Protein AF-0000000069434080 (afdb_homodimer)

InterPro domains:
  IPR019289 Tail assembly protein E/E' [PF10109] (4-80)

Solvent-accessible surface area (backbone atoms only — not comparable to full-atom values): 12432 Å² total; per-residue (Å²): 128,70,45,78,44,71,47,88,56,58,36,60,35,86,87,69,45,78,43,48,65,42,60,29,43,82,58,27,36,44,52,52,50,52,27,49,72,74,37,91,48,70,89,67,30,56,59,55,44,49,23,67,24,52,70,48,50,72,70,38,56,71,54,48,42,67,70,53,51,52,60,57,47,60,74,48,41,66,62,54,48,64,69,57,50,67,72,62,70,36,67,53,76,70,71,72,74,74,74,75,73,75,70,75,117,127,73,43,79,46,70,48,89,54,60,36,58,33,86,86,68,45,75,44,49,65,41,60,28,43,79,81,50,71,66,52,53,51,50,27,48,72,74,37,92,47,75,89,65,30,54,60,55,42,47,23,67,24,51,68,48,51,74,69,39,49,32,53,30,34,35,68,54,50,48,58,54,46,62,69,48,45,66,62,49,52,60,68,36,37,40,76,60,69,74,70,66,79,69,70,72,70,74,72,72,70,72,66,77,116

Nearest PDB structures (foldseek):
  4r6i-assembly1_B  TM=3.642E-01  e=3.124E+00  Bacillus anthracis str. 'Ames Ancestor'
  4r6i-assembly1_A  TM=3.628E-01  e=2.929E+00  Bacillus anthracis str. 'Ames Ancestor'

Secondary structure (DSSP, 8-state):
-PEEEEEEEEEE-TTS-EEEEEEE---BHHHHHHHHHH-S-GGGSHHHHHHHHH---HHHHHHS-HHHHHHHHGGGHHHHHHHHS--------------------/-PEEEEEEEEEE-TTS-EEEEEEE----HHHHHHHHHH-S-GGGSHHHHHHHHH---HHHHHHSBHHHHHHHHHHHHHHHHHHHS--------------------

Foldseek 3Di:
DFDKDAAPDWFAAPVRHIDGMFTFDDDDPVLVVVLCVVDVDLVSSQVSSVCVGGVDDPRRVVGGDPVRSVVSSVVCVVVSVVVPPPPPPPPPPPPPPPPPPPPPD/DWDKDAAPDWWAAPVRRIDGMFTFDDDDPVLVVVLCVVDVDLVRSQVSSVCVGGVDDPRRVVGGDPVSSVVVSVVCVVVSCVVPPPPPPPPPPPPPPPPPPPPPD

Organism: Salmonella typhimurium (strain SL1344) (NCBI:txid216597)

Radius of gyration: 25.11 Å; Cα contacts (8 Å, |Δi|>4): 231; chains: 2; bounding box: 63×58×76 Å

Sequence (210 aa):
MNEKYTLQFPFTSAAGERIDVLQLRRLKVKDMRAARRASDKPEEWDEPLMAAMTGLVTEDLAEMDLLDYQALQKRFQSMLSMATEPTATVAGNGAAGEVVSLSAQMNEKYTLQFPFTSAAGERIDVLQLRRLKVKDMRAARRASDKPEEWDEPLMAAMTGLVTEDLAEMDLLDYQALQKRFQSMLSMATEPTATVAGNGAAGEVVSLSAQ

pLDDT: mean 80.01, std 22.7, range [26.59, 98.44]

Structure (mmCIF, N/CA/C/O backbone):
data_AF-0000000069434080-model_v1
#
loop_
_entity.id
_entity.type
_entity.pdbx_description
1 polymer 'Phage tail assembly protein'
#
loop_
_atom_site.group_PDB
_atom_site.id
_atom_site.type_symbol
_atom_site.label_atom_id
_atom_site.label_alt_id
_atom_site.label_comp_id
_atom_site.label_asym_id
_atom_site.label_entity_id
_atom_site.label_seq_id
_atom_site.pdbx_PDB_ins_code
_atom_site.Cartn_x
_atom_site.Cartn_y
_atom_site.Cartn_z
_atom_site.occupancy
_atom_site.B_iso_or_equiv
_atom_site.auth_seq_id
_atom_site.auth_comp_id
_atom_site.auth_asym_id
_atom_site.auth_atom_id
_atom_site.pdbx_PDB_model_num
ATOM 1 N N . MET A 1 1 ? 12.43 -5.996 -7.754 1 60.91 1 MET A N 1
ATOM 2 C CA . MET A 1 1 ? 12.625 -7.383 -8.164 1 60.91 1 MET A CA 1
ATOM 3 C C . MET A 1 1 ? 11.516 -8.273 -7.625 1 60.91 1 MET A C 1
ATOM 5 O O . MET A 1 1 ? 10.961 -8 -6.555 1 60.91 1 MET A O 1
ATOM 9 N N . ASN A 1 2 ? 10.82 -9.016 -8.578 1 72.5 2 ASN A N 1
ATOM 10 C CA . ASN A 1 2 ? 9.812 -10.023 -8.25 1 72.5 2 ASN A CA 1
ATOM 11 C C . ASN A 1 2 ? 10.406 -11.156 -7.414 1 72.5 2 ASN A C 1
ATOM 13 O O . ASN A 1 2 ? 11.539 -11.578 -7.648 1 72.5 2 ASN A O 1
ATOM 17 N N . GLU A 1 3 ? 9.914 -11.336 -6.219 1 89.44 3 GLU A N 1
ATOM 18 C CA . GLU A 1 3 ? 10.273 -12.414 -5.305 1 89.44 3 GLU A CA 1
ATOM 19 C C . GLU A 1 3 ? 9.523 -13.695 -5.641 1 89.44 3 GLU A C 1
ATOM 21 O O . GLU A 1 3 ? 8.359 -13.656 -6.039 1 89.44 3 GLU A O 1
ATOM 26 N N . LYS A 1 4 ? 10.352 -14.789 -5.57 1 95.62 4 LYS A N 1
ATOM 27 C CA . LYS A 1 4 ? 9.727 -16.078 -5.824 1 95.62 4 LYS A CA 1
ATOM 28 C C . LYS A 1 4 ? 9.289 -16.75 -4.52 1 95.62 4 LYS A C 1
ATOM 30 O O . LYS A 1 4 ? 9.992 -16.672 -3.51 1 95.62 4 LYS A O 1
ATOM 35 N N . TYR A 1 5 ? 8.094 -17.344 -4.605 1 97.31 5 TYR A N 1
ATOM 36 C CA . TYR A 1 5 ? 7.559 -18.125 -3.494 1 97.31 5 TYR A CA 1
ATOM 37 C C . TYR A 1 5 ? 7.16 -19.516 -3.955 1 97.31 5 TYR A C 1
ATOM 39 O O . TYR A 1 5 ? 6.277 -19.672 -4.801 1 97.31 5 TYR A O 1
ATOM 47 N N . THR A 1 6 ? 7.867 -20.484 -3.383 1 98 6 THR A N 1
ATOM 48 C CA . THR A 1 6 ? 7.543 -21.875 -3.705 1 98 6 THR A CA 1
ATOM 49 C C . THR A 1 6 ? 6.41 -22.375 -2.818 1 98 6 THR A C 1
ATOM 51 O O . THR A 1 6 ? 6.531 -22.406 -1.593 1 98 6 THR A O 1
ATOM 54 N N . LEU A 1 7 ? 5.352 -22.875 -3.457 1 98.31 7 LEU A N 1
ATOM 55 C CA . LEU A 1 7 ? 4.199 -23.359 -2.715 1 98.31 7 LEU A CA 1
ATOM 56 C C . LEU A 1 7 ? 4.527 -24.672 -2.006 1 98.31 7 LEU A C 1
ATOM 58 O O . LEU A 1 7 ? 5.16 -25.562 -2.588 1 98.31 7 LEU A O 1
ATOM 62 N N . GLN A 1 8 ? 4.156 -24.719 -0.74 1 98.25 8 GLN A N 1
ATOM 63 C CA . GLN A 1 8 ? 4.258 -25.984 -0.025 1 98.25 8 GLN A CA 1
ATOM 64 C C . GLN A 1 8 ? 3.311 -27.031 -0.613 1 98.25 8 GLN A C 1
ATOM 66 O O . GLN A 1 8 ? 3.635 -28.219 -0.657 1 98.25 8 GLN A O 1
ATOM 71 N N . PHE A 1 9 ? 2.154 -26.516 -1.046 1 98.44 9 PHE A N 1
ATOM 72 C CA . PHE A 1 9 ? 1.136 -27.375 -1.641 1 98.44 9 PHE A CA 1
ATOM 73 C C . PHE A 1 9 ? 0.691 -26.828 -2.992 1 98.44 9 PHE A C 1
ATOM 75 O O . PHE A 1 9 ? -0.308 -26.109 -3.08 1 98.44 9 PHE A O 1
ATOM 82 N N . PRO A 1 10 ? 1.375 -27.359 -4.008 1 98.31 10 PRO A N 1
ATOM 83 C CA . PRO A 1 10 ? 1.009 -26.906 -5.355 1 98.31 10 PRO A CA 1
ATOM 84 C C . PRO A 1 10 ? -0.449 -27.188 -5.699 1 98.31 10 PRO A C 1
ATOM 86 O O . PRO A 1 10 ? -1.064 -28.078 -5.094 1 98.31 10 PRO A O 1
ATOM 89 N N . PHE A 1 11 ? -0.976 -26.406 -6.645 1 98.19 11 PHE A N 1
ATOM 90 C CA . PHE A 1 11 ? -2.354 -26.609 -7.078 1 98.19 11 PHE A CA 1
ATOM 91 C C . PHE A 1 11 ? -2.494 -26.359 -8.578 1 98.19 11 PHE A C 1
ATOM 93 O O . PHE A 1 11 ? -1.566 -25.875 -9.219 1 98.19 11 PHE A O 1
ATOM 100 N N . THR A 1 12 ? -3.59 -26.844 -9.109 1 97.19 12 THR A N 1
ATOM 101 C CA . THR A 1 12 ? -3.867 -26.672 -10.531 1 97.19 12 THR A CA 1
ATOM 102 C C . THR A 1 12 ? -4.812 -25.484 -10.758 1 97.19 12 THR A C 1
ATOM 104 O O . THR A 1 12 ? -5.859 -25.391 -10.109 1 97.19 12 THR A O 1
ATOM 107 N N . SER A 1 13 ? -4.391 -24.609 -11.594 1 95.62 13 SER A N 1
ATOM 108 C CA . SER A 1 13 ? -5.203 -23.453 -11.914 1 95.62 13 SER A CA 1
ATOM 109 C C . SER A 1 13 ? -6.492 -23.859 -12.625 1 95.62 13 SER A C 1
ATOM 111 O O . SER A 1 13 ? -6.648 -25.016 -13.023 1 95.62 13 SER A O 1
ATOM 113 N N . ALA A 1 14 ? -7.402 -22.859 -12.68 1 90.88 14 ALA A N 1
ATOM 114 C CA . ALA A 1 14 ? -8.648 -23.078 -13.406 1 90.88 14 ALA A CA 1
ATOM 115 C C . ALA A 1 14 ? -8.383 -23.422 -14.867 1 90.88 14 ALA A C 1
ATOM 117 O O . ALA A 1 14 ? -9.188 -24.094 -15.516 1 90.88 14 ALA A O 1
ATOM 118 N N . ALA A 1 15 ? -7.242 -23.078 -15.422 1 91.75 15 ALA A N 1
ATOM 119 C CA . ALA A 1 15 ? -6.859 -23.344 -16.812 1 91.75 15 ALA A CA 1
ATOM 120 C C . ALA A 1 15 ? -6.188 -24.703 -16.953 1 91.75 15 ALA A C 1
ATOM 122 O O . ALA A 1 15 ? -5.758 -25.094 -18.031 1 91.75 15 ALA A O 1
ATOM 123 N N . GLY A 1 16 ? -6.02 -25.406 -15.891 1 93.81 16 GLY A N 1
ATOM 124 C CA . GLY A 1 16 ? -5.453 -26.75 -15.922 1 93.81 16 GLY A CA 1
ATOM 125 C C . GLY A 1 16 ? -3.943 -26.766 -15.773 1 93.81 16 GLY A C 1
ATOM 126 O O . GLY A 1 16 ? -3.303 -27.797 -15.969 1 93.81 16 GLY A O 1
ATOM 127 N N . GLU A 1 17 ? -3.406 -25.641 -15.484 1 94.88 17 GLU A N 1
ATOM 128 C CA . GLU A 1 17 ? -1.961 -25.531 -15.312 1 94.88 17 GLU A CA 1
ATOM 129 C C . GLU A 1 17 ? -1.563 -25.734 -13.852 1 94.88 17 GLU A C 1
ATOM 131 O O . GLU A 1 17 ? -2.16 -25.156 -12.953 1 94.88 17 GLU A O 1
ATOM 136 N N . ARG A 1 18 ? -0.499 -26.516 -13.703 1 97.38 18 ARG A N 1
ATOM 137 C CA . ARG A 1 18 ? 0.023 -26.719 -12.359 1 97.38 18 ARG A CA 1
ATOM 138 C C . ARG A 1 18 ? 0.888 -25.547 -11.922 1 97.38 18 ARG A C 1
ATOM 140 O O . ARG A 1 18 ? 1.773 -25.109 -12.664 1 97.38 18 ARG A O 1
ATOM 147 N N . ILE A 1 19 ? 0.59 -25.062 -10.719 1 97.62 19 ILE A N 1
ATOM 148 C CA . ILE A 1 19 ? 1.344 -23.953 -10.172 1 97.62 19 ILE A CA 1
ATOM 149 C C . ILE A 1 19 ? 2.121 -24.406 -8.938 1 97.62 19 ILE A C 1
ATOM 151 O O . ILE A 1 19 ? 1.525 -24.781 -7.922 1 97.62 19 ILE A O 1
ATOM 155 N N . ASP A 1 20 ? 3.48 -24.297 -8.992 1 97.94 20 ASP A N 1
ATOM 156 C CA . ASP A 1 20 ? 4.367 -24.719 -7.906 1 97.94 20 ASP A CA 1
ATOM 157 C C . ASP A 1 20 ? 5.07 -23.516 -7.277 1 97.94 20 ASP A C 1
ATOM 159 O O . ASP A 1 20 ? 5.465 -23.562 -6.109 1 97.94 20 ASP A O 1
ATOM 163 N N . VAL A 1 21 ? 5.309 -22.562 -8.164 1 97.69 21 VAL A N 1
ATOM 164 C CA . VAL A 1 21 ? 6.055 -21.375 -7.758 1 97.69 21 VAL A CA 1
ATOM 165 C C . VAL A 1 21 ? 5.297 -20.109 -8.172 1 97.69 21 VAL A C 1
ATOM 167 O O . VAL A 1 21 ? 4.754 -20.047 -9.273 1 97.69 21 VAL A O 1
ATOM 170 N N . LEU A 1 22 ? 5.262 -19.172 -7.281 1 97.19 22 LEU A N 1
ATOM 171 C CA . LEU A 1 22 ? 4.656 -17.875 -7.574 1 97.19 22 LEU A CA 1
ATOM 172 C C . LEU A 1 22 ? 5.723 -16.797 -7.699 1 97.19 22 LEU A C 1
ATOM 174 O O . LEU A 1 22 ? 6.691 -16.781 -6.941 1 97.19 22 LEU A O 1
ATOM 178 N N . GLN A 1 23 ? 5.543 -15.992 -8.625 1 96.5 23 GLN A N 1
ATOM 179 C CA . GLN A 1 23 ? 6.309 -14.75 -8.703 1 96.5 23 GLN A CA 1
ATOM 180 C C . GLN A 1 23 ? 5.566 -13.609 -8.016 1 96.5 23 GLN A C 1
ATOM 182 O O . GLN A 1 23 ? 4.504 -13.18 -8.477 1 96.5 23 GLN A O 1
ATOM 187 N N . LEU A 1 24 ? 6.105 -13.109 -6.996 1 96.44 24 LEU A N 1
ATOM 188 C CA . LEU A 1 24 ? 5.43 -12.102 -6.184 1 96.44 24 LEU A CA 1
ATOM 189 C C . LEU A 1 24 ? 5.926 -10.703 -6.535 1 96.44 24 LEU A C 1
ATOM 191 O O . LEU A 1 24 ? 7.117 -10.5 -6.766 1 96.44 24 LEU A O 1
ATOM 195 N N . ARG A 1 25 ? 5.031 -9.867 -6.609 1 94.31 25 ARG A N 1
ATOM 196 C CA . ARG A 1 25 ? 5.418 -8.461 -6.734 1 94.31 25 ARG A CA 1
ATOM 197 C C . ARG A 1 25 ? 5.059 -7.68 -5.477 1 94.31 25 ARG A C 1
ATOM 199 O O . ARG A 1 25 ? 4.16 -8.078 -4.73 1 94.31 25 ARG A O 1
ATOM 206 N N . ARG A 1 26 ? 5.762 -6.594 -5.309 1 93.12 26 ARG A N 1
ATOM 207 C CA . ARG A 1 26 ? 5.449 -5.703 -4.195 1 93.12 26 ARG A CA 1
ATOM 208 C C . ARG A 1 26 ? 4.164 -4.926 -4.461 1 93.12 26 ARG A C 1
ATOM 210 O O . ARG A 1 26 ? 3.816 -4.664 -5.613 1 93.12 26 ARG A O 1
ATOM 217 N N . LEU A 1 27 ? 3.512 -4.594 -3.352 1 94.69 27 LEU A N 1
ATOM 218 C CA . LEU A 1 27 ? 2.281 -3.818 -3.469 1 94.69 27 LEU A CA 1
ATOM 219 C C . LEU A 1 27 ? 2.58 -2.324 -3.516 1 94.69 27 LEU A C 1
ATOM 221 O O . LEU A 1 27 ? 3.512 -1.852 -2.857 1 94.69 27 LEU A O 1
ATOM 225 N N . LYS A 1 28 ? 1.826 -1.697 -4.242 1 94.56 28 LYS A N 1
ATOM 226 C CA . LYS A 1 28 ? 1.889 -0.244 -4.367 1 94.56 28 LYS A CA 1
ATOM 227 C C . LYS A 1 28 ? 0.64 0.413 -3.787 1 94.56 28 LYS A C 1
ATOM 229 O O . LYS A 1 28 ? -0.339 -0.269 -3.477 1 94.56 28 LYS A O 1
ATOM 234 N N . VAL A 1 29 ? 0.696 1.71 -3.676 1 94 29 VAL A N 1
ATOM 235 C CA . VAL A 1 29 ? -0.422 2.475 -3.133 1 94 29 VAL A CA 1
ATOM 236 C C . VAL A 1 29 ? -1.667 2.244 -3.986 1 94 29 VAL A C 1
ATOM 238 O O . VAL A 1 29 ? -2.775 2.121 -3.457 1 94 29 VAL A O 1
ATOM 241 N N . LYS A 1 30 ? -1.468 2.047 -5.27 1 94.88 30 LYS A N 1
ATOM 242 C CA . LYS A 1 30 ? -2.617 1.854 -6.152 1 94.88 30 LYS A CA 1
ATOM 243 C C . LYS A 1 30 ? -3.316 0.529 -5.859 1 94.88 30 LYS A C 1
ATOM 245 O O . LYS A 1 30 ? -4.523 0.398 -6.074 1 94.88 30 LYS A O 1
ATOM 250 N N . ASP A 1 31 ? -2.562 -0.44 -5.383 1 94.94 31 ASP A N 1
ATOM 251 C CA . ASP A 1 31 ? -3.17 -1.715 -5.016 1 94.94 31 ASP A CA 1
ATOM 252 C C . ASP A 1 31 ? -4.098 -1.556 -3.812 1 94.94 31 ASP A C 1
ATOM 254 O O . ASP A 1 31 ? -5.191 -2.123 -3.785 1 94.94 31 ASP A O 1
ATOM 258 N N . MET A 1 32 ? -3.662 -0.715 -2.875 1 92.25 32 MET A N 1
ATOM 259 C CA . MET A 1 32 ? -4.484 -0.416 -1.705 1 92.25 32 MET A CA 1
ATOM 260 C C . MET A 1 32 ? -5.703 0.415 -2.094 1 92.25 32 MET A C 1
ATOM 262 O O . MET A 1 32 ? -6.809 0.162 -1.616 1 92.25 32 MET A O 1
ATOM 266 N N . ARG A 1 33 ? -5.504 1.363 -2.998 1 91.62 33 ARG A N 1
ATOM 267 C CA . ARG A 1 33 ? -6.605 2.178 -3.498 1 91.62 33 ARG A CA 1
ATOM 268 C C . ARG A 1 33 ? -7.676 1.31 -4.152 1 91.62 33 ARG A C 1
ATOM 270 O O . ARG A 1 33 ? -8.867 1.508 -3.926 1 91.62 33 ARG A O 1
ATOM 277 N N . ALA A 1 34 ? -7.227 0.408 -4.918 1 94.88 34 ALA A N 1
ATOM 278 C CA . ALA A 1 34 ? -8.148 -0.484 -5.617 1 94.88 34 ALA A CA 1
ATOM 279 C C . ALA A 1 34 ? -8.938 -1.338 -4.629 1 94.88 34 ALA A C 1
ATOM 281 O O . ALA A 1 34 ? -10.148 -1.512 -4.781 1 94.88 34 ALA A O 1
ATOM 282 N N . ALA A 1 35 ? -8.242 -1.836 -3.611 1 92.75 35 ALA A N 1
ATOM 283 C CA . ALA A 1 35 ? -8.914 -2.633 -2.588 1 92.75 35 ALA A CA 1
ATOM 284 C C . ALA A 1 35 ? -9.953 -1.802 -1.84 1 92.75 35 ALA A C 1
ATOM 286 O O . ALA A 1 35 ? -11.086 -2.252 -1.628 1 92.75 35 ALA A O 1
ATOM 287 N N . ARG A 1 36 ? -9.578 -0.562 -1.553 1 88.56 36 ARG A N 1
ATOM 288 C CA . ARG A 1 36 ? -10.461 0.334 -0.815 1 88.56 36 ARG A CA 1
ATOM 289 C C . ARG A 1 36 ? -11.664 0.737 -1.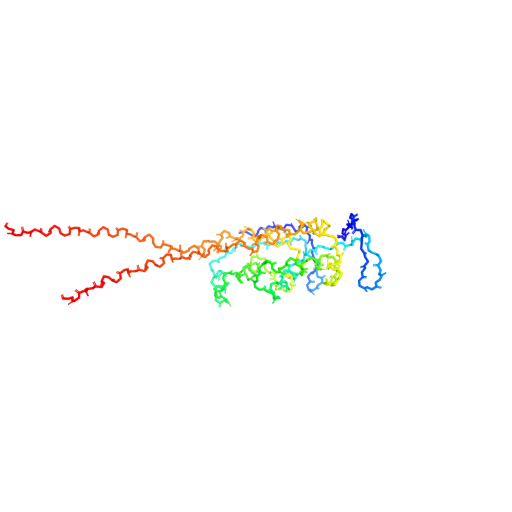663 1 88.56 36 ARG A C 1
ATOM 291 O O . ARG A 1 36 ? -12.766 0.927 -1.14 1 88.56 36 ARG A O 1
ATOM 298 N N . ARG A 1 37 ? -11.445 0.877 -2.92 1 92.38 37 ARG A N 1
ATOM 299 C CA . ARG A 1 37 ? -12.531 1.229 -3.828 1 92.38 37 ARG A CA 1
ATOM 300 C C . ARG A 1 37 ? -13.531 0.085 -3.959 1 92.38 37 ARG A C 1
ATOM 302 O O . ARG A 1 37 ? -14.734 0.317 -4.105 1 92.38 37 ARG A O 1
ATOM 309 N N . ALA A 1 38 ? -13.023 -1.08 -3.873 1 92.94 38 ALA A N 1
ATOM 310 C CA . ALA A 1 38 ? -13.859 -2.264 -4.051 1 92.94 38 ALA A CA 1
ATOM 311 C C . ALA A 1 38 ? -14.742 -2.504 -2.826 1 92.94 38 ALA A C 1
ATOM 313 O O . ALA A 1 38 ? -15.844 -3.049 -2.943 1 92.94 38 ALA A O 1
ATOM 314 N N . SER A 1 39 ? -14.25 -2.094 -1.646 1 90.62 39 SER A N 1
ATOM 315 C CA . SER A 1 39 ? -15 -2.289 -0.413 1 90.62 39 SER A CA 1
ATOM 316 C C . SER A 1 39 ? -14.547 -1.324 0.675 1 90.62 39 SER A C 1
ATOM 318 O O . SER A 1 39 ? -13.352 -1.038 0.795 1 90.62 39 SER A O 1
ATOM 320 N N . ASP A 1 40 ? -15.508 -0.977 1.527 1 83.38 40 ASP A N 1
ATOM 321 C CA . ASP A 1 40 ? -15.156 -0.134 2.666 1 83.38 40 ASP A CA 1
ATOM 322 C C . ASP A 1 40 ? -14.805 -0.979 3.889 1 83.38 40 ASP A C 1
ATOM 324 O O . ASP A 1 40 ? -14.477 -0.441 4.949 1 83.38 40 ASP A O 1
ATOM 328 N N . LYS A 1 41 ? -14.859 -2.264 3.752 1 85.31 41 LYS A N 1
ATOM 329 C CA . LYS A 1 41 ? -14.578 -3.186 4.848 1 85.31 41 LYS A CA 1
ATOM 330 C C . LYS A 1 41 ? -13.164 -3.758 4.738 1 85.31 41 LYS A C 1
ATOM 332 O O . LYS A 1 41 ? -12.906 -4.633 3.906 1 85.31 41 LYS A O 1
ATOM 337 N N . PRO A 1 42 ? -12.312 -3.416 5.68 1 85.31 42 PRO A N 1
ATOM 338 C CA . PRO A 1 42 ? -10.914 -3.855 5.625 1 85.31 42 PRO A CA 1
ATOM 339 C C . PRO A 1 42 ? -10.781 -5.375 5.555 1 85.31 42 PRO A C 1
ATO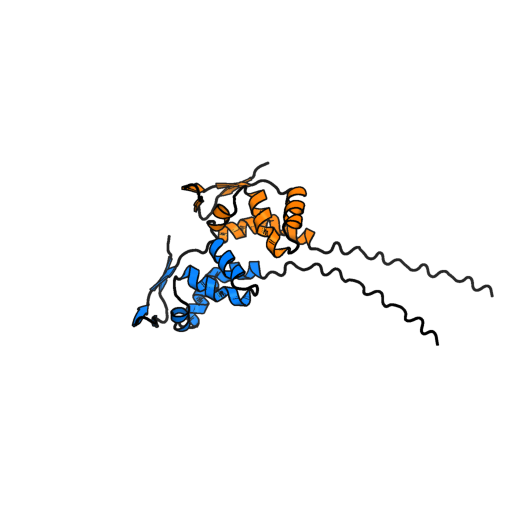M 341 O O . PRO A 1 42 ? -9.828 -5.887 4.949 1 85.31 42 PRO A O 1
ATOM 344 N N . GLU A 1 43 ? -11.789 -6.07 6.203 1 85.5 43 GLU A N 1
ATOM 345 C CA . GLU A 1 43 ? -11.719 -7.527 6.203 1 85.5 43 GLU A CA 1
ATOM 346 C C . GLU A 1 43 ? -11.859 -8.094 4.793 1 85.5 43 GLU A C 1
ATOM 348 O O . GLU A 1 43 ? -11.523 -9.25 4.543 1 85.5 43 GLU A O 1
ATOM 353 N N . GLU A 1 44 ? -12.273 -7.262 3.844 1 91.19 44 GLU A N 1
ATOM 354 C CA . GLU A 1 44 ? -12.508 -7.711 2.475 1 91.19 44 GLU A CA 1
ATOM 355 C C . GLU A 1 44 ? -11.344 -7.352 1.565 1 91.19 44 GLU A C 1
ATOM 357 O O . GLU A 1 44 ? -11.328 -7.723 0.39 1 91.19 44 GLU A O 1
ATOM 362 N N . TRP A 1 45 ? -10.281 -6.719 2.104 1 91.31 45 TRP A N 1
ATOM 363 C CA . TRP A 1 45 ? -9.188 -6.223 1.267 1 91.31 45 TRP A CA 1
ATOM 364 C C . TRP A 1 45 ? -8.141 -7.305 1.04 1 91.31 45 TRP A C 1
ATOM 366 O O . TRP A 1 45 ? -7.309 -7.191 0.136 1 91.31 45 TRP A O 1
ATOM 376 N N . ASP A 1 46 ? -8.18 -8.328 1.82 1 92.06 46 ASP A N 1
ATOM 377 C CA . ASP A 1 46 ? -7.125 -9.336 1.786 1 92.06 46 ASP A CA 1
ATOM 378 C C . ASP A 1 46 ? -7.02 -9.969 0.401 1 92.06 46 ASP A C 1
ATOM 380 O O . ASP A 1 46 ? -5.938 -10 -0.193 1 92.06 46 ASP A O 1
ATOM 384 N N . GLU A 1 47 ? -8.133 -10.398 -0.14 1 94.06 47 GLU A N 1
ATOM 385 C CA . GLU A 1 47 ? -8.078 -11.164 -1.384 1 94.06 47 GLU A CA 1
ATOM 386 C C . GLU A 1 47 ? -7.645 -10.281 -2.553 1 94.06 47 GLU A C 1
ATOM 388 O O . GLU A 1 47 ? -6.762 -10.656 -3.324 1 94.06 47 GLU A O 1
ATOM 393 N N . PRO A 1 48 ? -8.211 -9.086 -2.721 1 95.44 48 PRO A N 1
ATOM 394 C CA . PRO A 1 48 ? -7.699 -8.242 -3.807 1 95.44 48 PRO A CA 1
ATOM 395 C C . PRO A 1 48 ? -6.203 -7.957 -3.682 1 95.44 48 PRO A C 1
ATOM 397 O O . PRO A 1 48 ? -5.496 -7.902 -4.691 1 95.44 48 PRO A O 1
ATOM 400 N N . LEU A 1 49 ? -5.719 -7.75 -2.529 1 95.38 49 LEU A N 1
ATOM 401 C CA . LEU A 1 49 ? -4.297 -7.496 -2.32 1 95.38 49 LEU A CA 1
ATOM 402 C C . LEU A 1 49 ? -3.471 -8.742 -2.613 1 95.38 49 LEU A C 1
ATOM 404 O O . LEU A 1 49 ? -2.387 -8.656 -3.193 1 95.38 49 LEU A O 1
ATOM 408 N N . MET A 1 50 ? -4.055 -9.883 -2.191 1 96.75 50 MET A N 1
ATOM 409 C CA . MET A 1 50 ? -3.416 -11.148 -2.518 1 96.75 50 MET A CA 1
ATOM 410 C C . MET A 1 50 ? -3.314 -11.336 -4.027 1 96.75 50 MET A C 1
ATOM 412 O O . MET A 1 50 ? -2.266 -11.727 -4.543 1 96.75 50 MET A O 1
ATOM 416 N N . ALA A 1 51 ? -4.363 -11.031 -4.652 1 97.19 51 ALA A N 1
ATOM 417 C CA . ALA A 1 51 ? -4.383 -11.133 -6.109 1 97.19 51 ALA A CA 1
ATOM 418 C C . ALA A 1 51 ? -3.354 -10.195 -6.738 1 97.19 51 ALA A C 1
ATOM 420 O O . ALA A 1 51 ? -2.635 -10.586 -7.664 1 97.19 51 ALA A O 1
ATOM 421 N N . ALA A 1 52 ? -3.314 -9 -6.273 1 96.19 52 ALA A N 1
ATOM 422 C CA . ALA A 1 52 ? -2.371 -8.016 -6.793 1 96.19 52 ALA A CA 1
ATOM 423 C C . ALA A 1 52 ? -0.93 -8.484 -6.605 1 96.19 52 ALA A C 1
ATOM 425 O O . ALA A 1 52 ? -0.096 -8.32 -7.5 1 96.19 52 ALA A O 1
ATOM 426 N N . MET A 1 53 ? -0.618 -9.039 -5.488 1 96.06 53 MET A N 1
ATOM 427 C CA . MET A 1 53 ? 0.731 -9.484 -5.148 1 96.06 53 MET A CA 1
ATOM 428 C C . MET A 1 53 ? 1.128 -10.695 -5.977 1 96.06 53 MET A C 1
ATOM 430 O O . MET A 1 53 ? 2.273 -10.805 -6.418 1 96.06 53 MET A O 1
ATOM 434 N N . THR A 1 54 ? 0.135 -11.57 -6.203 1 97 54 THR A N 1
ATOM 435 C CA . THR A 1 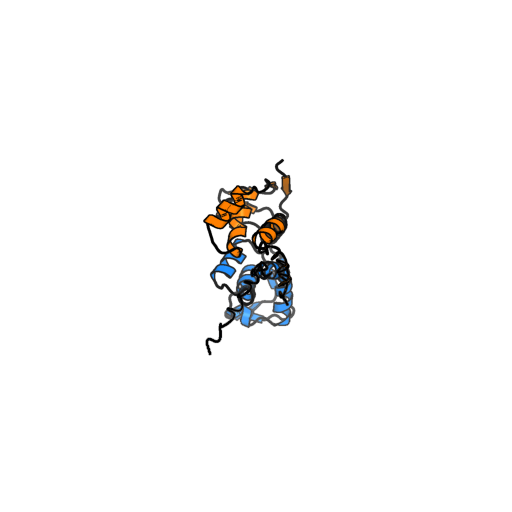54 ? 0.46 -12.859 -6.801 1 97 54 THR A CA 1
ATOM 436 C C . THR A 1 54 ? 0.176 -12.852 -8.297 1 97 54 THR A C 1
ATOM 438 O O . THR A 1 54 ? 0.694 -13.688 -9.039 1 97 54 THR A O 1
ATOM 441 N N . GLY A 1 55 ? -0.764 -12.055 -8.75 1 96.19 55 GLY A N 1
ATOM 442 C CA . GLY A 1 55 ? -1.232 -12.062 -10.125 1 96.19 55 GLY A CA 1
ATOM 443 C C . GLY A 1 55 ? -2.28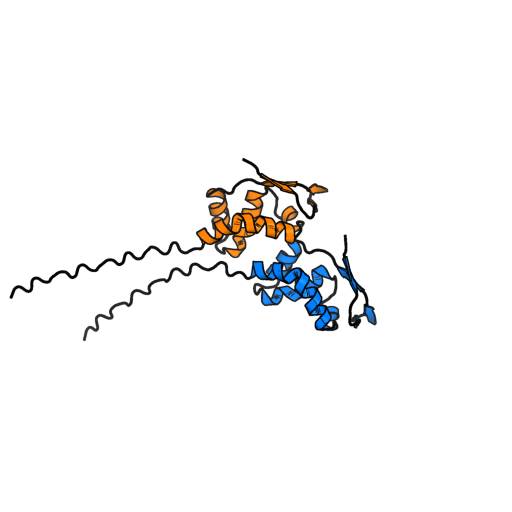7 -13.125 -10.391 1 96.19 55 GLY A C 1
ATOM 444 O O . GLY A 1 55 ? -2.703 -13.312 -11.539 1 96.19 55 GLY A O 1
ATOM 445 N N . LEU A 1 56 ? -2.707 -13.766 -9.367 1 96.31 56 LEU A N 1
ATOM 446 C CA . LEU A 1 56 ? -3.695 -14.82 -9.539 1 96.31 56 LEU A CA 1
ATOM 447 C C . LEU A 1 56 ? -5.105 -14.25 -9.57 1 96.31 56 LEU A C 1
ATOM 449 O O . LEU A 1 56 ? -5.383 -13.227 -8.938 1 96.31 56 LEU A O 1
ATOM 453 N N . VAL A 1 57 ? -5.969 -14.945 -10.297 1 95.56 57 VAL A N 1
ATOM 454 C CA . VAL A 1 57 ? -7.383 -14.602 -10.297 1 95.56 57 VAL A CA 1
ATOM 455 C C . VAL A 1 57 ? -8.078 -15.258 -9.109 1 95.56 57 VAL A C 1
ATOM 457 O O . VAL A 1 57 ? -7.52 -16.172 -8.484 1 95.56 57 VAL A O 1
ATOM 460 N N . THR A 1 58 ? -9.258 -14.781 -8.812 1 95.44 58 THR A N 1
ATOM 461 C CA . THR A 1 58 ? -10.031 -15.25 -7.668 1 95.44 58 THR A CA 1
ATOM 462 C C . THR A 1 58 ? -10.219 -16.766 -7.723 1 95.44 58 THR A C 1
ATOM 464 O O . THR A 1 58 ? -10.109 -17.438 -6.699 1 95.44 58 THR A O 1
ATOM 467 N N . GLU A 1 59 ? -10.477 -17.297 -8.898 1 95.56 59 GLU A N 1
ATOM 468 C CA . GLU A 1 59 ? -10.695 -18.734 -9.086 1 95.56 59 GLU A CA 1
ATOM 469 C C . GLU A 1 59 ? -9.453 -19.531 -8.719 1 95.56 59 GLU A C 1
ATOM 471 O O . GLU A 1 59 ? -9.562 -20.594 -8.109 1 95.56 59 GLU A O 1
ATOM 476 N N . ASP A 1 60 ? -8.32 -19 -9.109 1 97.31 60 ASP A N 1
ATOM 477 C CA . AS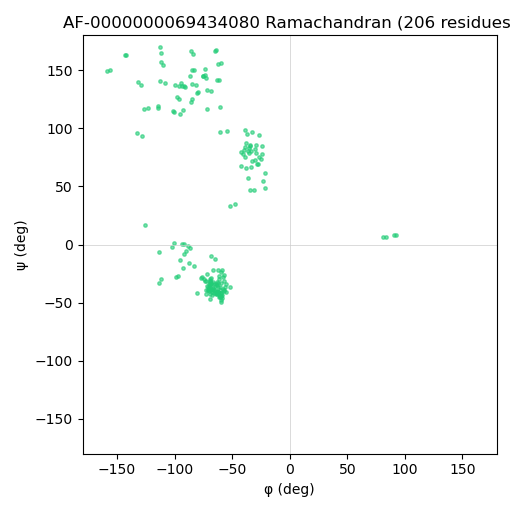P A 1 60 ? -7.078 -19.672 -8.781 1 97.31 60 ASP A CA 1
ATOM 478 C C . ASP A 1 60 ? -6.77 -19.562 -7.285 1 97.31 60 ASP A C 1
ATOM 480 O O . ASP A 1 60 ? -6.328 -20.531 -6.664 1 97.31 60 ASP A O 1
ATOM 484 N N . LEU A 1 61 ? -7.102 -18.422 -6.727 1 97.12 61 LEU A N 1
ATOM 485 C CA . LEU A 1 61 ? -6.875 -18.234 -5.301 1 97.12 61 LEU A CA 1
ATOM 486 C C . LEU A 1 61 ? -7.715 -19.203 -4.477 1 97.12 61 LEU A C 1
ATOM 488 O O . LEU A 1 61 ? -7.258 -19.703 -3.443 1 97.12 61 LEU A O 1
ATOM 492 N N . ALA A 1 62 ? -8.875 -19.5 -4.953 1 96.06 62 ALA A N 1
ATOM 493 C CA . ALA A 1 62 ? -9.789 -20.406 -4.254 1 96.06 62 ALA A CA 1
ATOM 494 C C . ALA A 1 62 ? -9.234 -21.828 -4.207 1 96.06 62 ALA A C 1
ATOM 496 O O . ALA A 1 62 ? -9.609 -22.609 -3.336 1 96.06 62 ALA A O 1
ATOM 497 N N . GLU A 1 63 ? -8.312 -22.156 -5.141 1 96.75 63 GLU A N 1
ATOM 498 C CA . GLU A 1 63 ? -7.75 -23.5 -5.25 1 96.75 63 GLU A CA 1
ATOM 499 C C . GLU A 1 63 ? -6.473 -23.641 -4.426 1 96.75 63 GLU A C 1
ATOM 501 O O . GLU A 1 63 ? -5.965 -24.75 -4.238 1 96.75 63 GLU A O 1
ATOM 506 N N . MET A 1 64 ? -6.008 -22.469 -3.908 1 97.44 64 MET A N 1
ATOM 507 C CA . MET A 1 64 ? -4.758 -22.5 -3.15 1 97.44 64 MET A CA 1
ATOM 508 C C . MET A 1 64 ? -4.965 -23.141 -1.782 1 97.44 64 MET A C 1
ATOM 510 O O . MET A 1 64 ? -5.996 -22.922 -1.142 1 97.44 64 MET A O 1
ATOM 514 N N . ASP A 1 65 ? -3.936 -23.844 -1.348 1 97.94 65 ASP A N 1
ATOM 515 C CA . ASP A 1 65 ? -3.967 -24.391 0.005 1 97.94 65 ASP A CA 1
ATOM 516 C C . ASP A 1 65 ? -4.023 -23.281 1.048 1 97.94 65 ASP A C 1
ATOM 518 O O . ASP A 1 65 ? -3.324 -22.266 0.925 1 97.94 65 ASP A O 1
ATOM 522 N N . LEU A 1 66 ? -4.785 -23.531 2.064 1 97.25 66 LEU A N 1
ATOM 523 C CA . LEU A 1 66 ? -5.02 -22.531 3.094 1 97.25 66 LEU A CA 1
ATOM 524 C C . LEU A 1 66 ? -3.719 -22.172 3.807 1 97.25 66 LEU A C 1
ATOM 526 O O . LEU A 1 66 ? -3.504 -21.016 4.16 1 97.25 66 LEU A O 1
ATOM 530 N N . LEU A 1 67 ? -2.787 -23.047 4.023 1 97.62 67 LEU A N 1
ATOM 531 C CA . LEU A 1 67 ? -1.53 -22.766 4.707 1 97.62 67 LEU A CA 1
ATOM 532 C C . LEU A 1 67 ? -0.642 -21.859 3.857 1 97.62 67 LEU A C 1
ATOM 534 O O . LEU A 1 67 ? -0.011 -20.938 4.375 1 97.62 67 LEU A O 1
ATOM 538 N N . ASP A 1 68 ? -0.594 -22.141 2.561 1 98.12 68 ASP A N 1
ATOM 539 C CA . ASP A 1 68 ? 0.153 -21.281 1.652 1 98.12 68 ASP A CA 1
ATOM 540 C C . ASP A 1 68 ? -0.46 -19.891 1.596 1 98.12 68 ASP A C 1
ATOM 542 O O . ASP A 1 68 ? 0.26 -18.891 1.613 1 98.12 68 ASP A O 1
ATOM 546 N N . TYR A 1 69 ? -1.805 -19.859 1.57 1 97.44 69 TYR A N 1
ATOM 547 C CA . TYR A 1 69 ? -2.512 -18.578 1.563 1 97.44 69 TYR A CA 1
ATOM 548 C C . TYR A 1 69 ? -2.156 -17.75 2.793 1 97.44 69 TYR A C 1
ATOM 550 O O . TYR A 1 69 ? -1.845 -16.562 2.68 1 97.44 69 TYR A O 1
ATOM 558 N N . GLN A 1 70 ? -2.172 -18.375 3.943 1 95.81 70 GLN A N 1
ATOM 559 C CA . GLN A 1 70 ? -1.89 -17.688 5.195 1 95.81 70 GLN A CA 1
ATOM 560 C C . GLN A 1 70 ? -0.439 -17.219 5.25 1 95.81 70 GLN A C 1
ATOM 562 O O . GLN A 1 70 ? -0.153 -16.125 5.754 1 95.81 70 GLN A O 1
ATOM 567 N N . ALA A 1 71 ? 0.473 -18.016 4.723 1 95.5 71 ALA A N 1
ATOM 568 C CA . ALA A 1 71 ? 1.88 -17.625 4.672 1 95.5 71 ALA A CA 1
ATOM 569 C C . ALA A 1 71 ? 2.072 -16.359 3.84 1 95.5 71 ALA A C 1
ATOM 571 O O . ALA A 1 71 ? 2.824 -15.461 4.227 1 95.5 71 ALA A O 1
ATOM 572 N N . LEU A 1 72 ? 1.352 -16.297 2.707 1 95.69 72 LEU A N 1
ATOM 573 C CA . LEU A 1 72 ? 1.431 -15.148 1.826 1 95.69 72 LEU A CA 1
ATOM 574 C C . LEU A 1 72 ? 0.741 -13.938 2.453 1 95.69 72 LEU A C 1
ATOM 576 O O . LEU A 1 72 ? 1.206 -12.805 2.305 1 95.69 72 LEU A O 1
ATOM 580 N N . GLN A 1 73 ? -0.343 -14.195 3.168 1 93.31 73 GLN A N 1
ATOM 581 C CA . GLN A 1 73 ? -1.099 -13.117 3.807 1 93.31 73 GLN A CA 1
ATOM 582 C C . GLN A 1 73 ? -0.247 -12.383 4.836 1 93.31 73 GLN A C 1
ATOM 584 O O . GLN A 1 73 ? -0.398 -11.172 5.027 1 93.31 73 GLN A O 1
ATOM 589 N N . LYS A 1 74 ? 0.648 -13.055 5.508 1 91.56 74 LYS A N 1
ATOM 590 C CA . LYS A 1 74 ? 1.506 -12.469 6.531 1 91.56 74 LYS A CA 1
ATOM 591 C C . LYS A 1 74 ? 2.408 -11.391 5.941 1 91.56 74 LYS A C 1
ATOM 593 O O . LYS A 1 74 ? 2.805 -10.453 6.637 1 91.56 74 LYS A O 1
ATOM 598 N N . ARG A 1 75 ? 2.586 -11.484 4.676 1 86 75 ARG A N 1
ATOM 599 C CA . ARG A 1 75 ? 3.496 -10.562 4 1 86 75 ARG A CA 1
ATOM 600 C C . ARG A 1 75 ? 2.9 -9.164 3.92 1 86 75 ARG A C 1
ATOM 602 O O . ARG A 1 75 ? 3.631 -8.18 3.793 1 86 75 ARG A O 1
ATOM 609 N N . PHE A 1 76 ? 1.603 -9.102 3.953 1 83.56 76 PHE A N 1
ATOM 610 C CA . PHE A 1 76 ? 1.017 -7.773 3.857 1 83.56 76 PHE A CA 1
ATOM 611 C C . PHE A 1 76 ? 0.078 -7.508 5.027 1 83.56 76 PHE A C 1
ATOM 613 O O . PHE A 1 76 ? -0.727 -6.574 4.988 1 83.56 76 PHE A O 1
ATOM 620 N N . GLN A 1 77 ? 0.173 -8.266 6.051 1 83.75 77 GLN A N 1
ATOM 621 C CA . GLN A 1 77 ? -0.698 -8.125 7.215 1 83.75 77 GLN A CA 1
ATOM 622 C C . GLN A 1 77 ? -0.495 -6.777 7.898 1 83.75 77 GLN A C 1
ATOM 624 O O . GLN A 1 77 ? -1.452 -6.168 8.383 1 83.75 77 GLN A O 1
ATOM 629 N N . SER A 1 78 ? 0.692 -6.457 7.934 1 76.12 78 SER A N 1
ATOM 630 C CA . SER A 1 78 ? 0.975 -5.172 8.562 1 76.12 78 SER A CA 1
ATOM 631 C C . SER A 1 78 ? 0.311 -4.027 7.805 1 76.12 78 SER A C 1
ATOM 633 O O . SER A 1 78 ? -0.175 -3.072 8.414 1 76.12 78 SER A O 1
ATOM 635 N N . MET A 1 79 ? 0.26 -4.102 6.512 1 74.44 79 MET A N 1
ATOM 636 C CA . MET A 1 79 ? -0.402 -3.104 5.676 1 74.44 79 MET A CA 1
ATOM 637 C C . MET A 1 79 ? -1.896 -3.043 5.98 1 74.44 79 MET A C 1
ATOM 639 O O . MET A 1 79 ? -2.471 -1.957 6.074 1 74.44 79 MET A O 1
ATOM 643 N N . LEU A 1 80 ? -2.453 -4.184 6.168 1 73.94 80 LEU A N 1
ATOM 644 C CA . LEU A 1 80 ? -3.877 -4.273 6.473 1 73.94 80 LEU A CA 1
ATOM 645 C C . LEU A 1 80 ? -4.172 -3.713 7.859 1 73.94 80 LEU A C 1
ATOM 647 O O . LEU A 1 80 ? -5.199 -3.064 8.062 1 73.94 80 LEU A O 1
ATOM 651 N N . SER A 1 81 ? -3.289 -3.867 8.758 1 74.25 81 SER A N 1
ATOM 652 C CA . SER A 1 81 ? -3.463 -3.402 10.125 1 74.25 81 SER A CA 1
ATOM 653 C C . SER A 1 81 ? -3.443 -1.879 10.203 1 74.25 81 SER A C 1
ATOM 655 O O . SER A 1 81 ? -4.18 -1.279 10.984 1 74.25 81 SER A O 1
ATOM 657 N N . MET A 1 82 ? -2.729 -1.344 9.5 1 66.81 82 MET A N 1
ATOM 658 C CA . MET A 1 82 ? -2.625 0.112 9.477 1 66.81 82 MET A CA 1
ATOM 659 C C . MET A 1 82 ? -3.889 0.742 8.906 1 66.81 82 MET A C 1
ATOM 661 O O . MET A 1 82 ? -4.273 1.845 9.297 1 66.81 82 MET A O 1
ATOM 665 N N . ALA A 1 83 ? -4.453 0.001 8.078 1 63.88 83 ALA A N 1
ATOM 666 C CA . ALA A 1 83 ? -5.68 0.503 7.465 1 63.88 83 ALA A CA 1
ATOM 667 C C . ALA A 1 83 ? -6.855 0.41 8.43 1 63.88 83 ALA A C 1
ATOM 669 O O . ALA A 1 83 ? -7.836 1.144 8.297 1 63.88 83 ALA A O 1
ATOM 670 N N . THR A 1 84 ? -6.824 -0.513 9.336 1 61.44 84 THR A N 1
ATOM 671 C CA . THR A 1 84 ? -7.949 -0.796 10.219 1 61.44 84 THR A CA 1
ATOM 672 C C . THR A 1 84 ? -7.789 -0.061 11.547 1 61.44 84 THR A C 1
ATOM 674 O O . THR A 1 84 ? -8.688 -0.095 12.398 1 61.44 84 THR A O 1
ATOM 677 N N . GLU A 1 85 ? -6.602 0.405 11.711 1 54.34 85 GLU A N 1
ATOM 678 C CA . GLU A 1 85 ? -6.5 1.136 12.969 1 54.34 85 GLU A CA 1
ATOM 679 C C . GLU A 1 85 ? -7.566 2.225 13.062 1 54.34 85 GLU A C 1
ATOM 681 O O . GLU A 1 85 ? -7.715 3.035 12.141 1 54.34 85 GLU A O 1
ATOM 686 N N . PRO A 1 86 ? -8.617 1.802 13.766 1 46.44 86 PRO A N 1
ATOM 687 C CA . PRO A 1 86 ? -9.68 2.789 13.969 1 46.44 86 PRO A CA 1
ATOM 688 C C . PRO A 1 86 ? -9.141 4.203 14.18 1 46.44 86 PRO A C 1
ATOM 690 O O . PRO A 1 86 ? -8.141 4.387 14.875 1 46.44 86 PRO A O 1
ATOM 693 N N . THR A 1 87 ? -9.078 5.004 13.086 1 45.22 87 THR A N 1
ATOM 694 C CA . THR A 1 87 ? -8.977 6.395 13.508 1 45.22 87 THR A CA 1
ATOM 695 C C . THR A 1 87 ? -9.82 6.641 14.758 1 45.22 87 THR A C 1
ATOM 697 O O . THR A 1 87 ? -10.992 6.266 14.797 1 45.22 87 THR A O 1
ATOM 700 N N . ALA A 1 88 ? -9.352 6.309 15.859 1 41.41 88 ALA A N 1
ATOM 701 C CA . ALA A 1 88 ? -10.125 6.566 17.078 1 41.41 88 ALA A CA 1
ATOM 702 C C . ALA A 1 88 ? -11.109 7.711 16.859 1 41.41 88 ALA A C 1
ATOM 704 O O . ALA A 1 88 ? -10.711 8.844 16.562 1 41.41 88 ALA A O 1
ATOM 705 N N . THR A 1 89 ? -12.172 7.453 16.219 1 38.88 89 THR A N 1
ATOM 706 C CA . THR A 1 89 ? -13.273 8.391 16.391 1 38.88 89 THR A CA 1
ATOM 707 C C . THR A 1 89 ? -13.289 8.953 17.812 1 38.88 89 THR A C 1
ATOM 709 O O . THR A 1 89 ? -13.359 8.203 18.781 1 38.88 89 THR A O 1
ATOM 712 N N . VAL A 1 90 ? -12.602 9.961 18.156 1 35.97 90 VAL A N 1
ATOM 713 C CA . VAL A 1 90 ? -12.977 10.82 19.281 1 35.97 90 VAL A CA 1
ATOM 714 C C . VAL A 1 90 ? -14.492 10.914 19.375 1 35.97 90 VAL A C 1
ATOM 716 O O . VAL A 1 90 ? -15.141 11.57 18.562 1 35.97 90 VAL A O 1
ATOM 719 N N . ALA A 1 91 ? -15.281 9.836 19.297 1 35.91 91 ALA A N 1
ATOM 720 C CA . ALA A 1 91 ? -16.641 10.047 19.797 1 35.91 91 ALA A CA 1
ATOM 721 C C . ALA A 1 91 ? -16.641 11.023 20.969 1 35.91 91 ALA A C 1
ATOM 723 O O . ALA A 1 91 ? -15.945 10.797 21.969 1 35.91 91 ALA A O 1
ATOM 724 N N . GLY A 1 92 ? -16.578 12.289 20.75 1 32.41 92 GLY A N 1
ATOM 725 C CA . GLY A 1 92 ? -17.141 13.164 21.766 1 32.41 92 GLY A CA 1
ATOM 726 C C . GLY A 1 92 ? -18.281 12.531 22.531 1 32.41 92 GLY A C 1
ATOM 727 O O . GLY A 1 92 ? -19.203 11.984 21.938 1 32.41 92 GLY A O 1
ATOM 728 N N . ASN A 1 93 ? -18 11.781 23.578 1 35.44 93 ASN A N 1
ATOM 729 C CA . ASN A 1 93 ? -19.031 11.516 24.594 1 35.44 93 ASN A CA 1
ATOM 730 C C . ASN A 1 93 ? -20.109 12.594 24.578 1 35.44 93 ASN A C 1
ATOM 732 O O . ASN A 1 93 ? -19.875 13.727 25.016 1 35.44 93 ASN A O 1
ATOM 736 N N . GLY A 1 94 ? -20.75 12.891 23.484 1 32.44 94 GLY A N 1
ATOM 737 C CA . GLY A 1 94 ? -22.016 13.609 23.625 1 32.44 94 GLY A CA 1
ATOM 738 C C . GLY A 1 94 ? -22.766 13.242 24.875 1 32.44 94 GLY A C 1
ATOM 739 O O . GLY A 1 94 ? -23.203 12.094 25.031 1 32.44 94 GLY A O 1
ATOM 740 N N . ALA A 1 95 ? -22.266 13.688 26.109 1 35.72 95 ALA A N 1
ATOM 741 C CA . ALA A 1 95 ? -23.094 13.805 27.297 1 35.72 95 ALA A CA 1
ATOM 742 C C . ALA A 1 95 ? -24.562 14.062 26.938 1 35.72 95 ALA A C 1
ATOM 744 O O . ALA A 1 95 ? -24.875 15.07 26.297 1 35.72 95 ALA A O 1
ATOM 745 N N . ALA A 1 96 ? -25.25 13.133 26.391 1 36.44 96 ALA A N 1
ATOM 746 C CA . ALA A 1 96 ? -26.703 13.172 26.453 1 36.44 96 ALA A CA 1
ATOM 747 C C . ALA A 1 96 ? -27.188 13.766 27.781 1 36.44 96 ALA A C 1
ATOM 749 O O . ALA A 1 96 ? -26.828 13.281 28.844 1 36.44 96 ALA A O 1
ATOM 750 N N . GLY A 1 97 ? -27.281 15.133 27.906 1 34.34 97 GLY A N 1
ATOM 751 C CA . GLY A 1 97 ? -28.047 15.836 28.922 1 34.34 97 GLY A CA 1
ATOM 752 C C . GLY A 1 97 ? -29.344 15.117 29.281 1 34.34 97 GLY A C 1
ATOM 753 O O . GLY A 1 97 ? -30.109 14.727 28.406 1 34.34 97 GLY A O 1
ATOM 754 N N . GLU A 1 98 ? -29.25 14.125 30.172 1 37.59 98 GLU A N 1
ATOM 755 C CA . GLU A 1 98 ? -30.406 13.609 30.891 1 37.59 98 GLU A CA 1
ATOM 756 C C . GLU A 1 98 ? -31.453 14.703 31.094 1 37.59 98 GLU A C 1
ATOM 758 O O . GLU A 1 98 ? -31.172 15.719 31.734 1 37.59 98 GLU A O 1
ATOM 763 N N . VAL A 1 99 ? -32.188 15.117 30.031 1 36.41 99 VAL A N 1
ATOM 764 C CA . VAL A 1 99 ? -33.406 15.938 30.172 1 36.41 99 VAL A CA 1
ATOM 765 C C . VAL A 1 99 ? -34.188 15.492 31.391 1 36.41 99 VAL A C 1
ATOM 767 O O . VAL A 1 99 ? -34.344 14.289 31.625 1 36.41 99 VAL A O 1
ATOM 770 N N . VAL A 1 100 ? -33.875 16.047 32.594 1 39.75 100 VAL A N 1
ATOM 771 C CA . VAL A 1 100 ? -34.688 16.016 33.812 1 39.75 100 VAL A CA 1
ATOM 772 C C . VAL A 1 100 ? -36.156 16.188 33.469 1 39.75 100 VAL A C 1
ATOM 774 O O . VAL A 1 100 ? -36.531 17.188 32.844 1 39.75 100 VAL A O 1
ATOM 777 N N . SER A 1 101 ? -36.75 15.133 32.938 1 38.66 101 SER A N 1
ATOM 778 C CA . SER A 1 101 ? -38.219 15.055 32.812 1 38.66 101 SER A CA 1
ATOM 779 C C . SER A 1 101 ? -38.906 15.648 34.062 1 38.66 101 SER A C 1
ATOM 781 O O . SER A 1 101 ? -38.594 15.266 35.188 1 38.66 101 SER A O 1
ATOM 783 N N . LEU A 1 102 ? -39 17.016 34.062 1 37.47 102 LEU A N 1
ATOM 784 C CA . LEU A 1 102 ? -39.969 17.672 34.969 1 37.47 102 LEU A CA 1
ATOM 785 C C . LEU A 1 102 ? -41.281 16.906 34.969 1 37.47 102 LEU A C 1
ATOM 787 O O . LEU A 1 102 ? -41.906 16.703 33.938 1 37.47 102 LEU A O 1
ATOM 791 N N . SER A 1 103 ? -41.219 15.656 35.531 1 34.78 103 SER A N 1
ATOM 792 C CA . SER A 1 103 ? -42.5 15.062 35.812 1 34.78 103 SER A CA 1
ATOM 793 C C . SER A 1 103 ? -43.469 16.078 36.406 1 34.78 103 SER A C 1
ATOM 795 O O . SER A 1 103 ? -43.219 16.672 37.438 1 34.78 103 SER A O 1
ATOM 797 N N . ALA A 1 104 ? -44 16.828 35.531 1 32.84 104 ALA A N 1
ATOM 798 C CA . ALA A 1 104 ? -45.219 17.625 35.812 1 32.84 104 ALA A CA 1
ATOM 799 C C . ALA A 1 104 ? -46.312 16.75 36.375 1 32.84 104 ALA A C 1
ATOM 801 O O . ALA A 1 104 ? -47.438 17.234 36.625 1 32.84 104 ALA A O 1
ATOM 802 N N . GLN A 1 105 ? -46 15.688 37.156 1 26.59 105 GLN A N 1
ATOM 803 C CA . GLN A 1 105 ? -47.281 15.453 37.844 1 26.59 105 GLN A CA 1
ATOM 804 C C . GLN A 1 105 ? -47.594 16.625 38.781 1 26.59 105 GLN A C 1
ATOM 806 O O . GLN A 1 105 ? -46.719 17.172 39.438 1 26.59 105 GLN A O 1
ATOM 811 N N . MET B 1 1 ? 12.5 23.625 7.754 1 63.56 1 MET B N 1
ATOM 812 C CA . MET B 1 1 ? 13.555 22.922 7.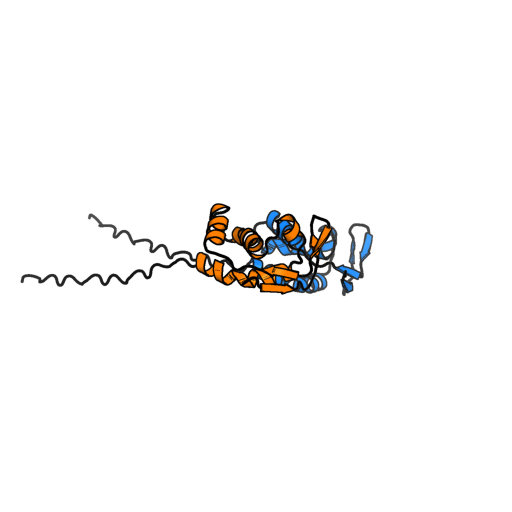047 1 63.56 1 MET B CA 1
ATOM 813 C C . MET B 1 1 ? 13.023 21.641 6.414 1 63.56 1 MET B C 1
ATOM 815 O O . MET B 1 1 ? 12.141 20.984 6.977 1 63.56 1 MET B O 1
ATOM 819 N N . ASN B 1 2 ? 13.273 21.406 4.988 1 77.31 2 ASN B N 1
ATOM 820 C CA . ASN B 1 2 ? 12.883 20.219 4.227 1 77.31 2 ASN B CA 1
ATOM 821 C C . ASN B 1 2 ? 13.727 19 4.598 1 77.31 2 ASN B C 1
ATOM 823 O O . ASN B 1 2 ? 14.938 19.125 4.781 1 77.31 2 ASN B O 1
ATOM 827 N N . GLU B 1 3 ? 13.156 18 5.125 1 90.56 3 GLU B N 1
ATOM 828 C CA . GLU B 1 3 ? 13.781 16.719 5.441 1 90.56 3 GLU B CA 1
ATOM 829 C C . GLU B 1 3 ? 13.789 15.789 4.227 1 90.56 3 GLU B C 1
ATOM 831 O O . GLU B 1 3 ? 12.859 15.797 3.422 1 90.56 3 GLU B O 1
ATOM 836 N N . LYS B 1 4 ? 14.984 15.172 4.184 1 95.62 4 LYS B N 1
ATOM 837 C CA . LYS B 1 4 ? 15.086 14.227 3.078 1 95.62 4 LYS B CA 1
ATOM 838 C C . LYS B 1 4 ? 14.711 12.812 3.525 1 95.62 4 LYS B C 1
ATOM 840 O O . LYS B 1 4 ? 15.07 12.398 4.629 1 95.62 4 LYS B O 1
ATOM 845 N N . TYR B 1 5 ? 13.922 12.156 2.668 1 96.69 5 TYR B N 1
ATOM 846 C CA . TYR B 1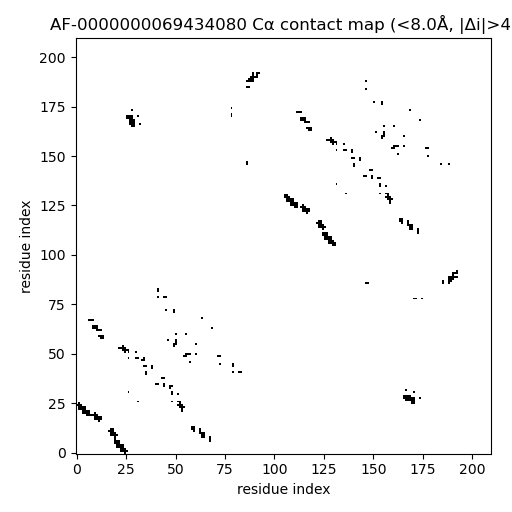 5 ? 13.562 10.758 2.879 1 96.69 5 TYR B CA 1
ATOM 847 C C . TYR B 1 5 ? 13.969 9.906 1.683 1 96.69 5 TYR B C 1
ATOM 849 O O . TYR B 1 5 ? 13.484 10.117 0.567 1 96.69 5 TYR B O 1
ATOM 857 N N . THR B 1 6 ? 14.867 8.977 1.959 1 97.88 6 THR B N 1
ATOM 858 C CA . THR B 1 6 ? 15.281 8.055 0.906 1 97.88 6 THR B CA 1
ATOM 859 C C . THR B 1 6 ? 14.328 6.871 0.818 1 97.88 6 THR B C 1
ATOM 861 O O . THR B 1 6 ? 14.156 6.133 1.791 1 97.88 6 THR B O 1
ATOM 864 N N . LEU B 1 7 ? 13.781 6.738 -0.383 1 97.75 7 LEU B N 1
ATOM 865 C CA . LEU B 1 7 ? 12.828 5.645 -0.577 1 97.75 7 LEU B CA 1
ATOM 866 C C . LEU B 1 7 ? 13.539 4.297 -0.507 1 97.75 7 LEU B C 1
ATOM 868 O O . LEU B 1 7 ? 14.609 4.121 -1.087 1 97.75 7 LEU B O 1
ATOM 872 N N . GLN B 1 8 ? 12.984 3.373 0.263 1 96.44 8 GLN B N 1
ATOM 873 C CA . GLN B 1 8 ? 13.484 2.002 0.248 1 96.44 8 GLN B CA 1
ATOM 874 C C . GLN B 1 8 ? 13.289 1.361 -1.124 1 96.44 8 GLN B C 1
ATOM 876 O O . GLN B 1 8 ? 14.117 0.566 -1.566 1 96.44 8 GLN B O 1
ATOM 881 N N . PHE B 1 9 ? 12.164 1.833 -1.75 1 96.56 9 PHE B N 1
ATOM 882 C CA . PHE B 1 9 ? 11.828 1.318 -3.072 1 96.56 9 PHE B CA 1
ATOM 883 C C . PHE B 1 9 ? 11.492 2.457 -4.027 1 96.56 9 PHE B C 1
ATOM 885 O O . PHE B 1 9 ? 10.32 2.814 -4.191 1 96.56 9 PHE B O 1
ATOM 892 N N . PRO B 1 10 ? 12.539 2.844 -4.773 1 97.69 10 PRO B N 1
ATOM 893 C CA . PRO B 1 10 ? 12.312 3.924 -5.738 1 97.69 10 PRO B CA 1
ATOM 894 C C . PRO B 1 10 ? 11.281 3.555 -6.801 1 97.69 10 PRO B C 1
ATOM 896 O O . PRO B 1 10 ? 11.039 2.371 -7.051 1 97.69 10 PRO B O 1
ATOM 899 N N . PHE B 1 11 ? 10.695 4.566 -7.32 1 97.44 11 PHE B N 1
ATOM 900 C CA . PHE B 1 11 ? 9.703 4.332 -8.367 1 97.44 11 PHE B CA 1
ATOM 901 C C . PHE B 1 11 ? 9.797 5.402 -9.445 1 97.44 11 PHE B C 1
ATOM 903 O O . PHE B 1 11 ? 10.492 6.406 -9.281 1 97.44 11 PHE B O 1
ATOM 910 N N . THR B 1 12 ? 9.188 5.07 -10.586 1 96.38 12 THR B N 1
ATOM 911 C CA . THR B 1 12 ? 9.18 6.004 -11.703 1 96.38 12 THR B CA 1
ATOM 912 C C . THR B 1 12 ? 7.883 6.812 -11.727 1 96.38 12 THR B C 1
ATOM 914 O O . THR B 1 12 ? 6.789 6.246 -11.664 1 96.38 12 THR B O 1
ATOM 917 N N . SER B 1 13 ? 8.016 8.07 -11.727 1 94.38 13 SER B N 1
ATOM 918 C CA . SER B 1 13 ? 6.863 8.961 -11.773 1 94.38 13 SER B CA 1
ATOM 919 C C . SER B 1 13 ? 6.086 8.805 -13.07 1 94.38 13 SER B C 1
ATOM 921 O O . SER B 1 13 ? 6.559 8.148 -14.008 1 94.38 13 SER B O 1
ATOM 923 N N . ALA B 1 14 ? 4.867 9.398 -13.062 1 88.31 14 ALA B N 1
ATOM 924 C CA . ALA B 1 14 ? 4.043 9.398 -14.273 1 88.31 14 ALA B CA 1
ATOM 925 C C . ALA B 1 14 ? 4.754 10.102 -15.422 1 88.31 14 ALA B C 1
ATOM 927 O O . ALA B 1 14 ? 4.508 9.797 -16.594 1 88.31 14 ALA B O 1
ATOM 928 N N . ALA B 1 15 ? 5.691 10.992 -15.117 1 90.19 15 ALA B N 1
ATOM 929 C CA . ALA B 1 15 ? 6.449 11.734 -16.125 1 90.19 15 ALA B CA 1
ATOM 930 C C . ALA B 1 15 ? 7.676 10.953 -16.578 1 90.19 15 ALA B C 1
ATOM 932 O O . ALA B 1 15 ? 8.453 11.438 -17.406 1 90.19 15 ALA B O 1
ATOM 933 N N . GLY B 1 16 ? 7.914 9.828 -16.016 1 92.88 16 GLY B N 1
ATOM 934 C CA . GLY B 1 16 ? 9.016 8.977 -16.422 1 92.88 16 GLY B CA 1
ATOM 935 C C . GLY B 1 16 ? 10.289 9.227 -15.641 1 92.88 16 GLY B C 1
ATOM 936 O O . GLY B 1 16 ? 11.352 8.703 -15.984 1 92.88 16 GLY B O 1
ATOM 937 N N . GLU B 1 17 ? 10.133 10.016 -14.672 1 94.25 17 GLU B N 1
ATOM 938 C CA . GLU B 1 17 ? 11.297 10.32 -13.844 1 94.25 17 GLU B CA 1
ATOM 939 C C . GLU B 1 17 ? 11.406 9.352 -12.672 1 94.25 17 GLU B C 1
ATOM 941 O O . GLU B 1 17 ? 10.422 9.094 -11.977 1 94.25 17 GLU B O 1
ATOM 946 N N . ARG B 1 18 ? 12.641 8.922 -12.5 1 97.06 18 ARG B N 1
ATOM 947 C CA . ARG B 1 18 ? 12.883 8.055 -11.352 1 97.06 18 ARG B CA 1
ATOM 948 C C . ARG B 1 18 ? 13.008 8.875 -10.062 1 97.06 18 ARG B C 1
ATOM 950 O O . ARG B 1 18 ? 13.758 9.852 -10.016 1 97.06 18 ARG B O 1
ATOM 957 N N . ILE B 1 19 ? 12.281 8.445 -9.055 1 97.31 19 ILE B N 1
ATOM 958 C CA . ILE B 1 19 ? 12.297 9.125 -7.762 1 97.31 19 ILE B CA 1
ATOM 959 C C . ILE B 1 19 ? 12.898 8.203 -6.703 1 97.31 19 ILE B C 1
ATOM 961 O O . ILE B 1 19 ? 12.32 7.164 -6.375 1 97.31 19 ILE B O 1
ATOM 965 N N . ASP B 1 20 ? 14.055 8.641 -6.125 1 97.62 20 ASP B N 1
ATOM 966 C CA . ASP B 1 20 ? 14.758 7.852 -5.121 1 97.62 20 ASP B CA 1
ATOM 967 C C . ASP B 1 20 ? 14.695 8.523 -3.75 1 97.62 20 ASP B C 1
ATOM 969 O O . ASP B 1 20 ? 14.781 7.859 -2.719 1 97.62 20 ASP B O 1
ATOM 973 N N . VAL B 1 21 ? 14.617 9.82 -3.824 1 97.44 21 VAL B N 1
ATOM 974 C CA . VAL B 1 21 ? 14.633 10.633 -2.607 1 97.44 21 VAL B CA 1
ATOM 975 C C . VAL B 1 21 ? 13.508 11.656 -2.65 1 97.44 21 VAL B C 1
ATOM 977 O O . VAL B 1 21 ? 13.242 12.258 -3.695 1 97.44 21 VAL B O 1
ATOM 980 N N . LEU B 1 22 ? 12.93 11.805 -1.514 1 97 22 LEU B N 1
ATOM 981 C CA . LEU B 1 22 ? 11.883 12.82 -1.379 1 97 22 LEU B CA 1
ATOM 982 C C . LEU B 1 22 ? 12.344 13.945 -0.464 1 97 22 LEU B C 1
ATOM 984 O O . LEU B 1 22 ? 13.016 13.703 0.54 1 97 22 LEU B O 1
ATOM 988 N N . GLN B 1 23 ? 11.984 15.141 -0.829 1 96.38 23 GLN B N 1
ATOM 989 C CA . GLN B 1 23 ? 12.102 16.281 0.062 1 96.38 23 GLN B CA 1
ATOM 990 C C . GLN B 1 23 ? 10.789 16.547 0.802 1 96.38 23 GLN B C 1
ATOM 992 O O . GLN B 1 23 ? 9.797 16.953 0.194 1 96.38 23 GLN B O 1
ATOM 997 N N . LEU B 1 24 ? 10.859 16.328 2.045 1 95.62 24 LEU B N 1
ATOM 998 C CA . LEU B 1 24 ? 9.641 16.422 2.836 1 95.62 24 LEU B CA 1
ATOM 999 C C . LEU B 1 24 ? 9.523 17.797 3.496 1 95.62 24 LEU B C 1
ATOM 1001 O O . LEU B 1 24 ? 10.516 18.328 3.988 1 95.62 24 LEU B O 1
ATOM 1005 N N . ARG B 1 25 ? 8.375 18.312 3.443 1 93.5 25 ARG B N 1
ATOM 1006 C CA . ARG B 1 25 ? 8.109 19.516 4.234 1 93.5 25 ARG B CA 1
ATOM 1007 C C . ARG B 1 25 ? 7.168 19.203 5.395 1 93.5 25 ARG B C 1
ATOM 1009 O O . ARG B 1 25 ? 6.387 18.25 5.328 1 93.5 25 ARG B O 1
ATOM 1016 N N . ARG B 1 26 ? 7.289 20.031 6.41 1 90.69 26 ARG B N 1
ATOM 1017 C CA . ARG B 1 26 ? 6.383 19.891 7.543 1 90.69 26 ARG B CA 1
ATOM 1018 C C . ARG B 1 26 ? 4.98 20.359 7.188 1 90.69 26 ARG B C 1
ATOM 1020 O O . ARG B 1 26 ? 4.816 21.344 6.445 1 90.69 26 ARG B O 1
ATOM 1027 N N . LEU B 1 27 ? 4.043 19.641 7.746 1 91.81 27 LEU B N 1
ATOM 1028 C CA . LEU B 1 27 ? 2.654 20.031 7.508 1 91.81 27 LEU B CA 1
ATOM 1029 C C . LEU B 1 27 ? 2.279 21.266 8.328 1 91.81 27 LEU B C 1
ATOM 1031 O O . LEU B 1 27 ? 2.779 21.438 9.438 1 91.81 27 LEU B O 1
ATOM 1035 N N . LYS B 1 28 ? 1.495 22.062 7.797 1 92 28 LYS B N 1
ATOM 1036 C CA . LYS B 1 28 ? 0.948 23.234 8.461 1 92 28 LYS B CA 1
ATOM 1037 C C . LYS B 1 28 ? -0.551 23.094 8.703 1 92 28 LYS B C 1
ATOM 1039 O O . LYS B 1 28 ? -1.194 22.219 8.117 1 92 28 LYS B O 1
ATOM 1044 N N . VAL B 1 29 ? -1.129 23.906 9.539 1 91.81 29 VAL B N 1
ATOM 1045 C CA . VAL B 1 29 ? -2.553 23.906 9.852 1 91.81 29 VAL B CA 1
ATOM 1046 C C . VAL B 1 29 ? -3.367 24.062 8.57 1 91.81 29 VAL B C 1
ATOM 1048 O O . VAL B 1 29 ? -4.422 23.438 8.414 1 91.81 29 VAL B O 1
ATOM 1051 N N . LYS B 1 30 ? -2.84 24.812 7.645 1 95 30 LYS B N 1
ATOM 1052 C CA . LYS B 1 30 ? -3.566 25.031 6.398 1 95 30 LYS B CA 1
ATOM 1053 C C . LYS B 1 30 ? -3.689 23.75 5.594 1 95 30 LYS B C 1
ATOM 1055 O O . LYS B 1 30 ? -4.648 23.562 4.84 1 95 30 LYS B O 1
ATOM 1060 N N . ASP B 1 31 ? -2.686 22.844 5.676 1 93.38 31 ASP B N 1
ATOM 1061 C CA . ASP B 1 31 ? -2.748 21.562 5.008 1 93.38 31 ASP B CA 1
ATOM 1062 C C . ASP B 1 31 ? -3.873 20.688 5.582 1 93.38 31 ASP B C 1
ATOM 1064 O O . ASP B 1 31 ? -4.609 20.047 4.836 1 93.38 31 ASP B O 1
ATOM 1068 N N . MET B 1 32 ? -4.047 20.75 6.926 1 90.25 32 MET B N 1
ATOM 1069 C CA . MET B 1 32 ? -5.129 20.031 7.594 1 90.25 32 MET B CA 1
ATOM 1070 C C . MET B 1 32 ? -6.484 20.625 7.215 1 90.25 32 MET B C 1
ATOM 1072 O O . MET B 1 32 ? -7.434 19.875 6.945 1 90.25 32 MET B O 1
ATOM 1076 N N . ARG B 1 33 ? -6.555 21.906 7.148 1 92.5 33 ARG B N 1
ATOM 1077 C CA . ARG B 1 33 ? -7.805 22.562 6.777 1 92.5 33 ARG B CA 1
ATOM 1078 C C . ARG B 1 33 ? -8.211 22.203 5.352 1 92.5 33 ARG B C 1
ATOM 1080 O O . ARG B 1 33 ? -9.391 21.969 5.078 1 92.5 33 ARG B O 1
ATOM 1087 N N . ALA B 1 34 ? -7.223 22.188 4.5 1 94.94 34 ALA B N 1
ATOM 1088 C CA . ALA B 1 34 ? -7.488 21.828 3.111 1 94.94 34 ALA B CA 1
ATOM 1089 C C . ALA B 1 34 ? -7.996 20.391 3.01 1 94.94 34 ALA B C 1
ATOM 1091 O O . ALA B 1 34 ? -8.945 20.109 2.268 1 94.94 34 ALA B O 1
ATOM 1092 N N . ALA B 1 35 ? -7.379 19.484 3.76 1 91.06 35 ALA B N 1
ATOM 1093 C CA . ALA B 1 35 ? -7.805 18.078 3.777 1 91.06 35 ALA B CA 1
ATOM 1094 C C . ALA B 1 35 ? -9.234 17.953 4.301 1 91.06 35 ALA B C 1
ATOM 1096 O O . ALA B 1 35 ? -10.047 17.234 3.719 1 91.06 35 ALA B O 1
ATOM 1097 N N . ARG B 1 36 ? -9.516 18.703 5.305 1 89.81 36 ARG B N 1
ATOM 1098 C CA . ARG B 1 36 ? -10.844 18.656 5.922 1 89.81 36 ARG B CA 1
ATOM 1099 C C . ARG B 1 36 ? -11.898 19.25 4.988 1 89.81 36 ARG B C 1
ATOM 1101 O O . ARG B 1 36 ? -13.039 18.781 4.977 1 89.81 36 ARG B O 1
ATO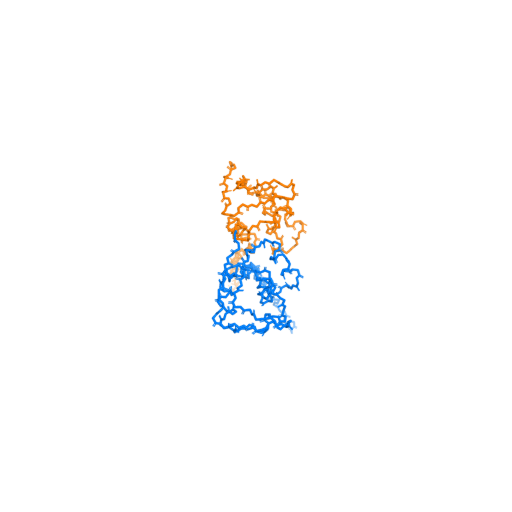M 1108 N N . ARG B 1 37 ? -11.5 20.234 4.215 1 94.88 37 ARG B N 1
ATOM 1109 C CA . ARG B 1 37 ? -12.414 20.859 3.256 1 94.88 37 ARG B CA 1
ATOM 1110 C C . ARG B 1 37 ? -12.734 19.891 2.113 1 94.88 37 ARG B C 1
ATOM 1112 O O . ARG B 1 37 ? -13.852 19.891 1.592 1 94.88 37 ARG B O 1
ATOM 1119 N N . ALA B 1 38 ? -11.734 19.125 1.801 1 92.38 38 ALA B N 1
ATOM 1120 C CA . ALA B 1 38 ? -11.875 18.219 0.671 1 92.38 38 ALA B CA 1
ATOM 1121 C C . ALA B 1 38 ? -12.781 17.047 1.03 1 92.38 38 ALA B C 1
ATOM 1123 O O . ALA B 1 38 ? -13.453 16.484 0.164 1 92.38 38 ALA B O 1
ATOM 1124 N N . SER B 1 39 ? -12.773 16.641 2.305 1 87.94 39 SER B N 1
ATOM 1125 C CA . SER B 1 39 ? -13.602 15.531 2.754 1 87.94 39 SER B CA 1
ATOM 1126 C C . SER B 1 39 ? -13.883 15.625 4.25 1 87.94 39 SER B C 1
ATOM 1128 O O . SER B 1 39 ? -13 15.992 5.031 1 87.94 39 SER B O 1
ATOM 1130 N N . ASP B 1 40 ? -15.109 15.07 4.617 1 85.06 40 ASP B N 1
ATOM 1131 C CA . ASP B 1 40 ? -15.461 15.023 6.035 1 85.06 40 ASP B CA 1
ATOM 1132 C C . ASP B 1 40 ? -15.055 13.695 6.66 1 85.06 40 ASP B C 1
ATOM 1134 O O . ASP B 1 40 ? -15.25 13.477 7.855 1 85.06 40 ASP B O 1
ATOM 1138 N N . LYS B 1 41 ? -14.469 12.828 5.883 1 79.12 41 LYS B N 1
ATOM 1139 C CA . LYS B 1 41 ? -14.055 11.516 6.363 1 79.12 41 LYS B CA 1
ATOM 1140 C C . LYS B 1 41 ? -12.555 11.484 6.648 1 79.12 41 LYS B C 1
ATOM 1142 O O . LYS B 1 41 ? -11.742 11.5 5.723 1 79.12 41 LYS B O 1
ATOM 1147 N N . PRO B 1 42 ? -12.164 11.297 7.941 1 80.88 42 PRO B N 1
ATOM 1148 C CA . PRO B 1 42 ? -10.75 11.328 8.312 1 80.88 42 PRO B CA 1
ATOM 1149 C C . PRO B 1 42 ? -9.914 10.297 7.555 1 80.88 42 PRO B C 1
ATOM 1151 O O . PRO B 1 42 ? -8.734 10.531 7.277 1 80.88 42 PRO B O 1
ATOM 1154 N N . GLU B 1 43 ? -10.578 9.203 7.168 1 76.62 43 GLU B N 1
ATOM 1155 C CA . GLU B 1 43 ? -9.844 8.156 6.461 1 76.62 43 GLU B CA 1
ATOM 1156 C C . GLU B 1 43 ? -9.414 8.625 5.074 1 76.62 43 GLU B C 1
ATOM 1158 O O . GLU B 1 43 ? -8.523 8.039 4.461 1 76.62 43 GLU B O 1
ATOM 1163 N N . GLU B 1 44 ? -9.938 9.789 4.648 1 82.56 44 GLU B N 1
ATOM 1164 C CA . GLU B 1 44 ? -9.656 10.297 3.311 1 82.56 44 GLU B CA 1
ATOM 1165 C C . GLU B 1 44 ? -8.617 11.422 3.354 1 82.56 44 GLU B C 1
ATOM 1167 O O . GLU B 1 44 ? -8.172 11.898 2.309 1 82.56 44 GLU B O 1
ATOM 1172 N N . TRP B 1 45 ? -8.219 11.75 4.555 1 86.38 45 TRP B N 1
ATOM 1173 C CA . TRP B 1 45 ? -7.316 12.891 4.676 1 86.38 45 TRP B CA 1
ATOM 1174 C C . TRP B 1 45 ? -5.871 12.477 4.426 1 86.38 45 TRP B C 1
ATOM 1176 O O . TRP B 1 45 ? -5.012 13.32 4.152 1 86.38 45 TRP B O 1
ATOM 1186 N N . ASP B 1 46 ? -5.602 11.258 4.508 1 86.38 46 ASP B N 1
ATOM 1187 C CA . ASP B 1 46 ? -4.227 10.773 4.461 1 86.38 46 ASP B CA 1
ATOM 1188 C C . ASP B 1 46 ? -3.549 11.164 3.15 1 86.38 46 ASP B C 1
ATOM 1190 O O . ASP B 1 46 ? -2.467 11.75 3.158 1 86.38 46 ASP B O 1
ATOM 1194 N N . GLU B 1 47 ? -4.199 10.953 2.051 1 90.38 47 GLU B N 1
ATOM 1195 C CA . GLU B 1 47 ? -3.523 11.141 0.77 1 90.38 47 GLU B CA 1
ATOM 1196 C C . GLU B 1 47 ? -3.303 12.617 0.472 1 90.38 47 GLU B C 1
ATOM 1198 O O . GLU B 1 47 ? -2.207 13.023 0.074 1 90.38 47 GLU B O 1
ATOM 1203 N N . PRO B 1 48 ? -4.324 13.484 0.744 1 92.75 48 PRO B N 1
ATOM 1204 C CA . PRO B 1 48 ? -4.023 14.906 0.555 1 92.75 48 PRO B CA 1
ATOM 1205 C C . PRO B 1 48 ? -2.883 15.391 1.448 1 92.75 48 PRO B C 1
ATOM 1207 O O . PRO B 1 48 ? -2.076 16.219 1.029 1 92.75 48 PRO B O 1
ATOM 1210 N N . LEU B 1 49 ? -2.818 14.945 2.65 1 92.75 49 LEU B N 1
ATOM 1211 C CA . LEU B 1 49 ? -1.754 15.344 3.562 1 92.75 49 LEU B CA 1
ATOM 1212 C C . LEU B 1 49 ? -0.41 14.789 3.109 1 92.75 49 LEU B C 1
ATOM 1214 O O . LEU B 1 49 ? 0.613 15.469 3.195 1 92.75 49 LEU B O 1
ATOM 1218 N N . MET B 1 50 ? -0.474 13.562 2.613 1 94.56 50 MET B N 1
ATOM 1219 C CA . MET B 1 50 ? 0.729 12.969 2.039 1 94.56 50 MET B CA 1
ATOM 1220 C C . MET B 1 50 ? 1.23 13.789 0.855 1 94.56 50 MET B C 1
ATOM 1222 O O . MET B 1 50 ? 2.428 14.055 0.743 1 94.56 50 MET B O 1
ATOM 1226 N N . ALA B 1 51 ? 0.325 14.156 0.049 1 95.88 51 ALA B N 1
ATOM 1227 C CA . ALA B 1 51 ? 0.679 14.992 -1.1 1 95.88 51 ALA B CA 1
ATOM 1228 C C . ALA B 1 51 ? 1.288 16.312 -0.653 1 95.88 51 ALA B C 1
ATOM 1230 O O . ALA B 1 51 ? 2.283 16.766 -1.223 1 95.88 51 ALA B O 1
ATOM 1231 N N . ALA B 1 52 ? 0.663 16.938 0.333 1 94.62 52 ALA B N 1
ATOM 1232 C CA . ALA B 1 52 ? 1.153 18.203 0.856 1 94.62 52 ALA B CA 1
ATOM 1233 C C . ALA B 1 52 ? 2.568 18.062 1.41 1 94.62 52 ALA B C 1
ATOM 1235 O O . ALA B 1 52 ? 3.416 18.922 1.196 1 94.62 52 ALA B O 1
ATOM 1236 N N . MET B 1 53 ? 2.826 16.984 2.109 1 94.88 53 MET B N 1
ATOM 1237 C CA . MET B 1 53 ? 4.117 16.75 2.744 1 94.88 53 MET B CA 1
ATOM 1238 C C . MET B 1 53 ? 5.191 16.453 1.7 1 94.88 53 MET B C 1
ATOM 1240 O O . MET B 1 53 ? 6.328 16.906 1.826 1 94.88 53 MET B O 1
ATOM 1244 N N . THR B 1 54 ? 4.789 15.695 0.705 1 96.12 54 THR B N 1
ATOM 1245 C CA . THR B 1 54 ? 5.777 15.164 -0.229 1 96.12 54 THR B CA 1
ATOM 1246 C C . THR B 1 54 ? 5.855 16.031 -1.483 1 96.12 54 THR B C 1
ATOM 1248 O O . THR B 1 54 ? 6.844 15.977 -2.221 1 96.12 54 THR B O 1
ATOM 1251 N N . GLY B 1 55 ? 4.801 16.719 -1.855 1 95.12 55 GLY B N 1
ATOM 1252 C CA . GLY B 1 55 ? 4.703 17.453 -3.104 1 95.12 55 GLY B CA 1
ATOM 1253 C C . GLY B 1 55 ? 4.344 16.578 -4.289 1 95.12 55 GLY B C 1
ATOM 1254 O O . GLY B 1 55 ? 4.352 17.047 -5.434 1 95.12 55 GLY B O 1
ATOM 1255 N N . LEU B 1 56 ? 4.055 15.359 -4.008 1 95.81 56 LEU B N 1
ATOM 1256 C CA . LEU B 1 56 ? 3.725 14.445 -5.09 1 95.81 56 LEU B CA 1
ATOM 1257 C C . LEU B 1 56 ? 2.26 14.586 -5.492 1 95.81 56 LEU B C 1
ATOM 1259 O O . LEU B 1 56 ? 1.407 14.883 -4.652 1 95.81 56 LEU B O 1
ATOM 1263 N N . VAL B 1 57 ? 2.041 14.312 -6.762 1 95.06 57 VAL B N 1
ATOM 1264 C CA . VAL B 1 57 ? 0.665 14.266 -7.246 1 95.06 57 VAL B CA 1
ATOM 1265 C C . VAL B 1 57 ? 0.078 12.875 -7.004 1 95.06 57 VAL B C 1
ATOM 1267 O O . VAL B 1 57 ? 0.812 11.93 -6.715 1 95.06 57 VAL B O 1
ATOM 1270 N N . THR B 1 58 ? -1.267 12.766 -7.148 1 94.94 58 THR B N 1
ATOM 1271 C CA . THR B 1 58 ? -2.002 11.539 -6.871 1 94.94 58 THR B CA 1
ATOM 1272 C C . THR B 1 58 ? -1.459 10.383 -7.707 1 94.94 58 THR B C 1
ATOM 1274 O O . THR B 1 58 ? -1.325 9.258 -7.211 1 94.94 58 THR B O 1
ATOM 1277 N N . GLU B 1 59 ? -1.09 10.617 -8.977 1 95.44 59 GLU B N 1
ATOM 1278 C CA . GLU B 1 59 ? -0.602 9.594 -9.898 1 95.44 59 GLU B CA 1
ATOM 1279 C C . GLU B 1 59 ? 0.751 9.047 -9.453 1 95.44 59 GLU B C 1
ATOM 1281 O O . GLU B 1 59 ? 1.005 7.844 -9.562 1 95.44 59 GLU B O 1
ATOM 1286 N N . ASP B 1 60 ? 1.585 9.922 -8.969 1 97.06 60 ASP B N 1
ATOM 1287 C CA . ASP B 1 60 ? 2.891 9.484 -8.484 1 97.06 60 ASP B CA 1
ATOM 1288 C C . ASP B 1 60 ? 2.758 8.703 -7.176 1 97.06 60 ASP B C 1
ATOM 1290 O O . ASP B 1 60 ? 3.418 7.684 -6.984 1 97.06 60 ASP B O 1
ATOM 1294 N N . LEU B 1 61 ? 1.83 9.211 -6.336 1 96.5 61 LEU B N 1
ATOM 1295 C CA . LEU B 1 61 ? 1.595 8.516 -5.078 1 96.5 61 LEU B CA 1
ATOM 1296 C C . LEU B 1 61 ? 1.111 7.09 -5.328 1 96.5 61 LEU B C 1
ATOM 1298 O O . LEU B 1 61 ? 1.51 6.16 -4.621 1 96.5 61 LEU B O 1
ATOM 1302 N N . ALA B 1 62 ? 0.316 6.949 -6.348 1 95.69 62 ALA B N 1
ATOM 1303 C CA . ALA B 1 62 ? -0.234 5.641 -6.695 1 95.69 62 ALA B CA 1
ATOM 1304 C C . ALA B 1 62 ? 0.875 4.656 -7.047 1 95.69 62 ALA B C 1
ATOM 1306 O O . ALA B 1 62 ? 0.742 3.451 -6.816 1 95.69 62 ALA B O 1
ATOM 1307 N N . GLU B 1 63 ? 2.021 5.176 -7.539 1 96.81 63 GLU B N 1
ATOM 1308 C CA . GLU B 1 63 ? 3.121 4.34 -8.008 1 96.81 63 GLU B CA 1
ATOM 1309 C C . GLU B 1 63 ? 4.102 4.027 -6.883 1 96.81 63 GLU B C 1
ATOM 1311 O O . GLU B 1 63 ? 4.98 3.176 -7.039 1 96.81 63 GLU B O 1
ATOM 1316 N N . MET B 1 64 ? 3.85 4.648 -5.738 1 96.5 64 MET B N 1
ATOM 1317 C CA . MET B 1 64 ? 4.77 4.445 -4.621 1 96.5 64 MET B CA 1
ATOM 1318 C C . MET B 1 64 ? 4.559 3.074 -3.984 1 96.5 64 MET B C 1
ATOM 1320 O O . MET B 1 64 ? 3.428 2.598 -3.887 1 96.5 64 MET B O 1
ATOM 1324 N N . ASP B 1 65 ? 5.676 2.543 -3.553 1 95.56 65 ASP B N 1
ATOM 1325 C CA . ASP B 1 65 ? 5.59 1.307 -2.779 1 95.56 65 ASP B CA 1
ATOM 1326 C C . ASP B 1 65 ? 4.785 1.516 -1.498 1 95.56 65 ASP B C 1
ATOM 1328 O O . ASP B 1 65 ? 4.938 2.533 -0.821 1 95.56 65 ASP B O 1
ATOM 1332 N N . LEU B 1 66 ? 4.043 0.521 -1.211 1 93.31 66 LEU B N 1
ATOM 1333 C CA . LEU B 1 66 ? 3.143 0.634 -0.068 1 93.31 66 LEU B CA 1
ATOM 1334 C C . LEU B 1 66 ? 3.93 0.742 1.233 1 93.31 66 LEU B C 1
ATOM 1336 O O . LEU B 1 66 ? 3.52 1.451 2.154 1 93.31 66 LEU B O 1
ATOM 1340 N N . LEU B 1 67 ? 5.102 0.087 1.383 1 91.56 67 LEU B N 1
ATOM 1341 C CA . LEU B 1 67 ? 5.91 0.155 2.596 1 91.56 67 LEU B CA 1
ATOM 1342 C C . LEU B 1 67 ? 6.48 1.555 2.789 1 91.56 67 LEU B C 1
ATOM 1344 O O . LEU B 1 67 ? 6.484 2.08 3.904 1 91.56 67 LEU B O 1
ATOM 1348 N N . ASP B 1 68 ? 6.938 2.105 1.757 1 94.94 68 ASP B N 1
ATOM 1349 C CA . ASP B 1 68 ? 7.422 3.482 1.826 1 94.94 68 ASP B CA 1
ATOM 1350 C C . ASP B 1 68 ? 6.293 4.441 2.189 1 94.94 68 ASP B C 1
ATOM 1352 O O . ASP B 1 68 ? 6.48 5.352 3 1 94.94 68 ASP B O 1
ATOM 1356 N N . TYR B 1 69 ? 5.137 4.207 1.579 1 94.19 69 TYR B N 1
ATOM 1357 C CA . TYR B 1 69 ? 3.969 5.031 1.877 1 94.19 69 TYR B CA 1
ATOM 1358 C C . TYR B 1 69 ? 3.607 4.949 3.355 1 94.19 69 TYR B C 1
ATOM 1360 O O . TYR B 1 69 ? 3.361 5.973 3.998 1 94.19 69 TYR B O 1
ATOM 1368 N N . GLN B 1 70 ? 3.613 3.844 3.857 1 89.94 70 GLN B N 1
ATOM 1369 C CA . GLN B 1 70 ? 3.271 3.637 5.262 1 89.94 70 GLN B CA 1
ATOM 1370 C C . GLN B 1 70 ? 4.305 4.281 6.18 1 89.94 70 GLN B C 1
ATOM 1372 O O . GLN B 1 70 ? 3.957 4.836 7.223 1 89.94 70 GLN B O 1
ATOM 1377 N N . ALA B 1 71 ? 5.559 4.121 5.812 1 90.69 71 ALA B N 1
ATOM 1378 C CA . ALA B 1 71 ? 6.609 4.762 6.602 1 90.69 71 ALA B CA 1
ATOM 1379 C C . ALA B 1 71 ? 6.387 6.27 6.68 1 90.69 71 ALA B C 1
ATOM 1381 O O . ALA B 1 71 ? 6.543 6.871 7.746 1 90.69 71 ALA B O 1
ATOM 1382 N N . LEU B 1 72 ? 5.973 6.871 5.598 1 92.38 72 LEU B N 1
ATOM 1383 C CA . LEU B 1 72 ? 5.715 8.305 5.547 1 92.38 72 LEU B CA 1
ATOM 1384 C C . LEU B 1 72 ? 4.441 8.656 6.305 1 92.38 72 LEU B C 1
ATOM 1386 O O . LEU B 1 72 ? 4.363 9.711 6.941 1 92.38 72 LEU B O 1
ATOM 1390 N N . GLN B 1 73 ? 3.461 7.824 6.18 1 88.38 73 GLN B N 1
ATOM 1391 C CA . GLN B 1 73 ? 2.205 8.047 6.887 1 88.38 73 GLN B CA 1
ATOM 1392 C C . GLN B 1 73 ? 2.428 8.102 8.398 1 88.38 73 GLN B C 1
ATOM 1394 O O . GLN B 1 73 ? 1.799 8.898 9.094 1 88.38 73 GLN B O 1
ATOM 1399 N N . LYS B 1 74 ? 3.221 7.223 8.898 1 84.25 74 LYS B N 1
ATOM 1400 C CA . LYS B 1 74 ? 3.523 7.184 10.328 1 84.25 74 LYS B CA 1
ATOM 1401 C C . LYS B 1 74 ? 4.109 8.516 10.797 1 84.25 74 LYS B C 1
ATOM 1403 O O . LYS B 1 74 ? 3.918 8.906 11.953 1 84.25 74 LYS B O 1
ATOM 1408 N N . ARG B 1 75 ? 4.656 9.094 9.906 1 81.56 75 ARG B N 1
ATOM 1409 C CA . ARG B 1 75 ? 5.285 10.367 10.242 1 81.56 75 ARG B CA 1
ATOM 1410 C C . ARG B 1 75 ? 4.238 11.43 10.57 1 81.56 75 ARG B C 1
ATOM 1412 O O . ARG B 1 75 ? 4.453 12.281 11.43 1 81.56 75 ARG B O 1
ATOM 1419 N N . PHE B 1 76 ? 3.078 11.398 9.977 1 77.75 76 PHE B N 1
ATOM 1420 C CA . PHE B 1 76 ? 2.107 12.453 10.258 1 77.75 76 PHE B CA 1
ATOM 1421 C C . PHE B 1 76 ? 0.896 11.883 10.992 1 77.75 76 PHE B C 1
ATOM 1423 O O . PHE B 1 76 ? -0.022 12.625 11.352 1 77.75 76 PHE B O 1
ATOM 1430 N N . GLN B 1 77 ? 0.699 10.664 11.203 1 76.25 77 GLN B N 1
ATOM 1431 C CA . GLN B 1 77 ? -0.435 10.062 11.898 1 76.25 77 GLN B CA 1
ATOM 1432 C C . GLN B 1 77 ? -0.655 10.711 13.266 1 76.25 77 GLN B C 1
ATOM 1434 O O . GLN B 1 77 ? -1.795 10.867 13.703 1 76.25 77 GLN B O 1
ATOM 1439 N N . SER B 1 78 ? 0.317 11.039 13.867 1 67.75 78 SER B N 1
ATOM 1440 C CA . SER B 1 78 ? 0.146 11.703 15.148 1 67.75 78 SER B CA 1
ATOM 1441 C C . SER B 1 78 ? -0.604 13.023 15 1 67.75 78 SER B C 1
ATOM 1443 O O . SER B 1 78 ? -1.355 13.43 15.891 1 67.75 78 SER B O 1
ATOM 1445 N N . MET B 1 79 ? -0.467 13.648 13.891 1 66.12 79 MET B N 1
ATOM 1446 C CA . MET B 1 79 ? -1.155 14.906 13.633 1 66.12 79 MET B CA 1
ATOM 1447 C C . MET B 1 79 ? -2.646 14.68 13.414 1 66.12 79 MET B C 1
ATOM 1449 O O . MET B 1 79 ? -3.473 15.477 13.875 1 66.12 79 MET B O 1
ATOM 1453 N N . LEU B 1 80 ? -3.021 13.609 12.891 1 67.75 80 LEU B N 1
ATOM 1454 C CA . LEU B 1 80 ? -4.414 13.281 12.609 1 67.75 80 LEU B CA 1
ATOM 1455 C C . LEU B 1 80 ? -5.121 12.781 13.867 1 67.75 80 LEU B C 1
ATOM 1457 O O . LEU B 1 80 ? -6.309 13.039 14.062 1 67.75 80 LEU B O 1
ATOM 1461 N N . SER B 1 81 ? -4.371 11.992 14.531 1 64.44 81 SER B N 1
ATOM 1462 C CA . SER B 1 81 ? -4.949 11.547 15.797 1 64.44 81 SER B CA 1
ATOM 1463 C C . SER B 1 81 ? -5.332 12.734 16.672 1 64.44 81 SER B C 1
ATOM 1465 O O . SER B 1 81 ? -6.324 12.672 17.406 1 64.44 81 SER B O 1
ATOM 1467 N N . MET B 1 82 ? -4.641 13.688 16.656 1 57.91 82 MET B N 1
ATOM 1468 C CA . MET B 1 82 ? -4.922 14.891 17.438 1 57.91 82 MET B CA 1
ATOM 1469 C C . MET B 1 82 ? -6.145 15.617 16.891 1 57.91 82 MET B C 1
ATOM 1471 O O . MET B 1 82 ? -6.867 16.281 17.641 1 57.91 82 MET B O 1
ATOM 1475 N N . ALA B 1 83 ? -6.301 15.5 15.633 1 56.88 83 ALA B N 1
ATOM 1476 C CA . ALA B 1 83 ? -7.434 16.188 15.016 1 56.88 83 ALA B CA 1
ATOM 1477 C C . ALA B 1 83 ? -8.734 15.438 15.273 1 56.88 83 ALA B C 1
ATOM 1479 O O . ALA B 1 83 ? -9.82 16.016 15.219 1 56.88 83 ALA B O 1
ATOM 1480 N N . THR B 1 84 ? -8.641 14.219 15.414 1 56.16 84 THR B N 1
ATOM 1481 C CA . THR B 1 84 ? -9.844 13.43 15.625 1 56.16 84 THR B CA 1
ATOM 1482 C C . THR B 1 84 ? -10.125 13.25 17.109 1 56.16 84 THR B C 1
ATOM 1484 O O . THR B 1 84 ? -11.203 12.781 17.484 1 56.16 84 THR B O 1
ATOM 1487 N N . GLU B 1 85 ? -9.023 13.469 17.828 1 49.62 85 GLU B N 1
ATOM 1488 C CA . GLU B 1 85 ? -9.32 13.391 19.266 1 49.62 85 GLU B CA 1
ATOM 1489 C C . GLU B 1 85 ? -10.352 14.445 19.672 1 49.62 85 GLU B C 1
ATOM 1491 O O . GLU B 1 85 ? -10.219 15.617 19.312 1 49.62 85 GLU B O 1
ATOM 1496 N N . PRO B 1 86 ? -11.523 13.961 19.703 1 44.62 86 PRO B N 1
ATOM 1497 C CA . PRO B 1 86 ? -12.492 14.914 20.234 1 44.62 86 PRO B CA 1
ATOM 1498 C C . PRO B 1 86 ? -11.891 15.828 21.297 1 44.62 86 PRO B C 1
ATOM 1500 O O . PRO B 1 86 ? -11.062 15.391 22.109 1 44.62 86 PRO B O 1
ATOM 1503 N N . THR B 1 87 ? -11.477 17.016 20.891 1 42.75 87 THR B N 1
ATOM 1504 C CA . THR B 1 87 ? -11.289 17.969 21.969 1 42.75 87 THR B CA 1
ATOM 1505 C C . THR B 1 87 ? -12.281 17.688 23.094 1 42.75 87 THR B C 1
ATOM 1507 O O . THR B 1 87 ? -13.477 17.969 22.969 1 42.75 87 THR B O 1
ATOM 1510 N N . ALA B 1 88 ? -12.469 16.547 23.531 1 40.81 88 ALA B N 1
ATOM 1511 C CA . ALA B 1 88 ? -13.25 16.438 24.766 1 40.81 88 ALA B CA 1
ATOM 1512 C C . ALA B 1 88 ? -13.07 17.672 25.641 1 40.81 88 ALA B C 1
ATOM 1514 O O . ALA B 1 88 ? -11.953 18 26.047 1 40.81 88 ALA B O 1
ATOM 1515 N N . THR B 1 89 ? -13.727 18.734 25.328 1 39.88 89 THR B N 1
ATOM 1516 C CA . THR B 1 89 ? -14.016 19.734 26.359 1 39.88 89 THR B CA 1
ATOM 1517 C C . THR B 1 89 ? -14.055 19.078 27.734 1 39.88 89 THR B C 1
ATOM 1519 O O . THR B 1 89 ? -14.766 18.109 27.953 1 39.88 89 THR B O 1
ATOM 1522 N N . VAL B 1 90 ? -12.984 19.047 28.5 1 38.09 90 VAL B N 1
ATOM 1523 C CA . VAL B 1 90 ? -13.008 19 29.969 1 38.09 90 VAL B CA 1
ATOM 1524 C C . VAL B 1 90 ? -14.352 19.531 30.469 1 38.09 90 VAL B C 1
ATOM 1526 O O . VAL B 1 90 ? -14.711 20.688 30.219 1 38.09 90 VAL B O 1
ATOM 1529 N N . ALA B 1 91 ? -15.516 18.859 30.094 1 39.25 91 ALA B N 1
ATOM 1530 C CA . ALA B 1 91 ? -16.625 19.188 30.984 1 39.25 91 ALA B CA 1
ATOM 1531 C C . ALA B 1 91 ? -16.109 19.594 32.375 1 39.25 91 ALA B C 1
ATOM 1533 O O . ALA B 1 91 ? -15.383 18.844 33 1 39.25 91 ALA B O 1
ATOM 1534 N N . GLY B 1 92 ? -15.594 20.781 32.469 1 35 92 GLY B N 1
ATOM 1535 C CA . GLY B 1 92 ? -15.586 21.453 33.781 1 35 92 GLY B CA 1
ATOM 1536 C C . GLY B 1 92 ? -16.672 20.953 34.719 1 35 92 GLY B C 1
ATOM 1537 O O . GLY B 1 92 ? -17.844 20.891 34.344 1 35 92 GLY B O 1
ATOM 1538 N N . ASN B 1 93 ? -16.391 19.812 35.469 1 39.31 93 ASN B N 1
ATOM 1539 C CA . ASN B 1 93 ? -17.141 19.609 36.688 1 39.31 93 ASN B CA 1
ATOM 1540 C C . ASN B 1 93 ? -17.734 20.906 37.219 1 39.31 93 ASN B C 1
ATOM 1542 O O . ASN B 1 93 ? -17.031 21.734 37.781 1 39.31 93 ASN B O 1
ATOM 1546 N N . GLY B 1 94 ? -18.391 21.672 36.344 1 35.69 94 GLY B N 1
ATOM 1547 C CA . GLY B 1 94 ? -19.219 22.719 36.906 1 35.69 94 GLY B CA 1
ATOM 1548 C C . GLY B 1 94 ? -19.844 22.328 38.219 1 35.69 94 GLY B C 1
ATOM 1549 O O . GLY B 1 94 ? -20.703 21.438 38.281 1 35.69 94 GLY B O 1
ATOM 1550 N N . ALA B 1 95 ? -18.969 22.156 39.281 1 37.91 95 ALA B N 1
ATOM 1551 C CA . ALA B 1 95 ? -19.375 22.234 40.688 1 37.91 95 ALA B CA 1
ATOM 1552 C C . ALA B 1 95 ? -20.625 23.094 40.844 1 37.91 95 ALA B C 1
ATOM 1554 O O . ALA B 1 95 ? -20.625 24.266 40.5 1 37.91 95 ALA B O 1
ATOM 1555 N N . ALA B 1 96 ? -21.719 22.547 40.438 1 38.88 96 ALA B N 1
ATOM 1556 C CA . ALA B 1 96 ? -22.984 23.094 40.938 1 38.88 96 ALA B CA 1
ATOM 1557 C C . ALA B 1 96 ? -22.844 23.547 42.375 1 38.88 96 ALA B C 1
ATOM 1559 O O . ALA B 1 96 ? -22.406 22.781 43.219 1 38.88 96 ALA B O 1
ATOM 1560 N N . GLY B 1 97 ? -22.234 24.766 42.562 1 36.56 97 GLY B N 1
ATOM 1561 C CA . GLY B 1 97 ? -22.328 25.484 43.844 1 36.56 97 GLY B CA 1
ATOM 1562 C C . GLY B 1 97 ? -23.609 25.219 44.594 1 36.56 97 GLY B C 1
ATOM 1563 O O . GLY B 1 97 ? -24.703 25.281 44 1 36.56 97 GLY B O 1
ATOM 1564 N N . GLU B 1 98 ? -23.609 24.094 45.312 1 40.44 98 GLU B N 1
ATOM 1565 C CA . GLU B 1 98 ? -24.625 23.891 46.344 1 40.44 98 GLU B CA 1
ATOM 1566 C C . GLU B 1 98 ? -25.094 25.219 46.906 1 40.44 98 GLU B C 1
ATOM 1568 O O . GLU B 1 98 ? -24.297 25.969 47.5 1 40.44 98 GLU B O 1
ATOM 1573 N N . VAL B 1 99 ? -25.828 26 46.062 1 38.66 99 VAL B N 1
ATOM 1574 C CA . VAL B 1 99 ? -26.5 27.188 46.625 1 38.66 99 VAL B CA 1
ATOM 1575 C C . VAL B 1 99 ? -27.062 26.859 48 1 38.66 99 VAL B C 1
ATOM 1577 O O . VAL B 1 99 ? -27.672 25.797 48.188 1 38.66 99 VAL B O 1
ATOM 1580 N N . VAL B 1 100 ? -26.219 26.953 49.031 1 41.88 100 VAL B N 1
ATOM 1581 C CA . VAL B 1 100 ? -26.594 26.938 50.438 1 41.88 100 VAL B CA 1
ATOM 1582 C C . VAL B 1 100 ? -27.891 27.703 50.656 1 41.88 100 VAL B C 1
ATOM 1584 O O . VAL B 1 100 ? -27.969 28.906 50.375 1 41.88 100 VAL B O 1
ATOM 1587 N N . SER B 1 101 ? -28.953 27.109 50.062 1 39.22 101 SER B N 1
ATOM 1588 C CA . SER B 1 101 ? -30.25 27.656 50.438 1 39.22 101 SER B CA 1
ATOM 1589 C C . SER B 1 101 ? -30.297 27.969 51.938 1 39.22 101 SER B C 1
ATOM 1591 O O . SER B 1 101 ? -30 27.109 52.781 1 39.22 101 SER B O 1
ATOM 1593 N N . LEU B 1 102 ? -29.672 29.094 52.281 1 39.34 102 LEU B N 1
ATOM 1594 C CA . LEU B 1 102 ? -29.922 29.703 53.562 1 39.34 102 LEU B CA 1
ATOM 1595 C C . LEU B 1 102 ? -31.375 29.547 53.969 1 39.34 102 LEU B C 1
ATOM 1597 O O . LEU B 1 102 ? -32.281 30.031 53.281 1 39.34 102 LEU B O 1
ATOM 1601 N N . SER B 1 103 ? -31.766 28.234 54 1 35.38 103 SER B N 1
ATOM 1602 C CA . SER B 1 103 ? -33.094 28.109 54.594 1 35.38 103 SER B CA 1
ATOM 1603 C C . SER B 1 103 ? -33.25 29.062 55.75 1 35.38 103 SER B C 1
ATOM 1605 O O . SER B 1 103 ? -32.438 29.094 56.656 1 35.38 103 SER B O 1
ATOM 1607 N N . ALA B 1 104 ? -33.844 30.094 55.406 1 35.25 104 ALA B N 1
ATOM 1608 C CA . ALA B 1 104 ? -34.406 31.062 56.344 1 35.25 104 ALA B CA 1
ATOM 1609 C C . ALA B 1 104 ? -35.219 30.359 57.438 1 35.25 104 ALA B C 1
ATOM 1611 O O . ALA B 1 104 ? -35.75 31.016 58.344 1 35.25 104 ALA B O 1
ATOM 1612 N N . GLN B 1 105 ? -34.812 29.188 57.875 1 27.39 105 GLN B N 1
ATOM 1613 C CA . GLN B 1 105 ? -35.562 29.172 59.125 1 27.39 105 GLN B CA 1
ATOM 1614 C C . GLN B 1 105 ? -35.031 30.234 60.062 1 27.39 105 GLN B C 1
ATOM 1616 O O . GLN B 1 105 ? -33.844 30.422 60.219 1 27.39 105 GLN B O 1
#